Protein AF-A0A7I8J137-F1 (afdb_monomer_lite)

pLDDT: mean 73.1, std 21.3, range [25.02, 97.25]

Secondary structure (DSSP, 8-state):
-HHHHHTT-GGGPPPPHHHHHHHHHHHTT--HHHHHHHHHHHHTTS-EEEEETTEEEEPPPPHHHHHT--HHHHHHTT-TTHHHHHHHHHTTSPPP-S-STTS--SS-TTS-HHHHHHHHTTSTT--HHHHHHHHHHHSS-TT-----TT--TTHHHHHH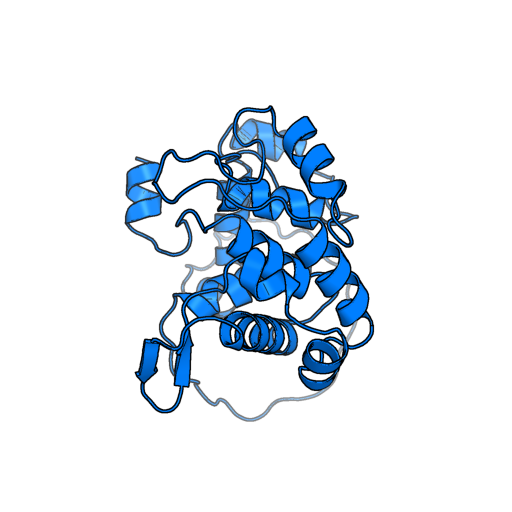HHGGGHHHHHHHHHHHHSHHHHTTSPPPPTT-----PPP-----------------TTHHHHHHHHHHTT--

Sequence (232 aa):
MWRSFASADARFAELDPVECLFQFLCSSNNNIARIERMVAAVSAFGEHLGTVEGVDFHHFPSIDRLAEVSEEQLRKAGFGYRSVIFCLSFSRCPASEARGRRGVAPFPARLGAHAVTEALCTLPGVGPKVAACVALFSLDQHHAIPVDTHVWQGLGAFVDRFGRYAGWAQTALFVGELPPQKALLPPPPANLKKATKPRKEKLREDGGRNLRPLREAGESFWADLAAHFCLL

InterPro domains:
  IPR003265 HhH-GPD domain [SM00478] (26-178)
  IPR003265 HhH-GPD domain [cd00056] (19-155)
  IPR011257 DNA glycosylase [SSF48150] (16-159)
  IPR052054 Oxidative DNA damage repair enzyme [PTHR10242] (11-153)

Organism: Spirodela intermedia (NCBI:txid51605)

Radius of gyration: 19.06 Å; chains: 1; bounding box: 48×46×43 Å

Foldseek 3Di:
DVVVVLVVDLLNAQDQLVLLLQLLLLQAQDALVSSLLLSLLQQVLAAWDDADPNDTGGDRHFLVSQLPDALVSSVVSVCPPCSVLSNQQSVPQDGFDDDDPPGCRSFHLVDQLVVQQVRQVVRRSRDSLSSLSSNCRHSLQQLRARDPDPPPPCNVVLCVVQPSNSNVVNLVVLVCPPVVNVVVDDDDPPPPDDDDDDDDDDDDDDDDDDDDDDDDCNSSVSSVSSNVSNCD

Structure (mmCIF, N/CA/C/O backbone):
data_AF-A0A7I8J137-F1
#
_entry.id   AF-A0A7I8J137-F1
#
loop_
_atom_site.group_PDB
_atom_site.id
_atom_site.type_symbol
_atom_site.label_atom_id
_atom_site.label_alt_id
_atom_site.label_comp_id
_atom_site.label_asym_id
_atom_site.label_entity_id
_atom_site.label_seq_id
_atom_site.pdbx_PDB_ins_code
_atom_site.Cartn_x
_atom_site.Cartn_y
_atom_site.Cartn_z
_atom_site.occupancy
_atom_site.B_iso_or_equiv
_atom_site.auth_seq_id
_atom_site.auth_comp_id
_atom_site.auth_asym_id
_atom_site.auth_atom_id
_atom_site.pdbx_PDB_model_num
ATOM 1 N N . MET A 1 1 ? -5.258 -10.653 -23.492 1.00 37.31 1 MET A N 1
ATOM 2 C CA . MET A 1 1 ? -4.156 -11.417 -22.865 1.00 37.31 1 MET A CA 1
ATOM 3 C C . MET A 1 1 ? -3.804 -10.847 -21.497 1.00 37.31 1 MET A C 1
ATOM 5 O O . MET A 1 1 ? -4.469 -11.275 -20.575 1.00 37.31 1 MET A O 1
ATOM 9 N N . TRP A 1 2 ? -2.904 -9.860 -21.325 1.00 42.34 2 TRP A N 1
ATOM 10 C CA . TRP A 1 2 ? -2.517 -9.405 -19.967 1.00 42.34 2 TRP A CA 1
ATOM 11 C C . TRP A 1 2 ? -3.695 -8.946 -19.090 1.00 42.34 2 TRP A C 1
ATOM 13 O O . TRP A 1 2 ? -3.871 -9.478 -18.007 1.00 42.34 2 TRP A O 1
ATOM 23 N N . ARG A 1 3 ? -4.585 -8.073 -19.589 1.00 39.38 3 ARG A N 1
ATOM 24 C CA . ARG A 1 3 ? -5.812 -7.685 -18.853 1.00 39.38 3 ARG A CA 1
ATOM 25 C C . ARG A 1 3 ? -6.715 -8.870 -18.487 1.00 39.38 3 ARG A C 1
ATOM 27 O O . ARG A 1 3 ? -7.344 -8.846 -17.446 1.00 39.38 3 ARG A O 1
ATOM 34 N N . SER A 1 4 ? -6.753 -9.897 -19.337 1.00 38.19 4 SER A N 1
ATOM 35 C CA . SER A 1 4 ? -7.517 -11.134 -19.116 1.00 38.19 4 SER A CA 1
ATOM 36 C C . SER A 1 4 ? -6.870 -12.029 -18.050 1.00 38.19 4 SER A C 1
ATOM 38 O O . SER A 1 4 ? -7.571 -12.741 -17.347 1.00 38.19 4 SER A O 1
ATOM 40 N N . PHE A 1 5 ? -5.538 -11.992 -17.949 1.00 44.12 5 PHE A N 1
ATOM 41 C CA . PHE A 1 5 ? -4.751 -12.680 -16.927 1.00 44.12 5 PHE A CA 1
ATOM 42 C C . PHE A 1 5 ? -4.891 -11.967 -15.575 1.00 44.12 5 PHE A C 1
ATOM 44 O O . PHE A 1 5 ? -5.247 -12.601 -14.591 1.00 44.12 5 PHE A O 1
ATOM 51 N N . ALA A 1 6 ? -4.752 -10.638 -15.561 1.00 47.22 6 ALA A N 1
ATOM 52 C CA . ALA A 1 6 ? -4.979 -9.798 -14.387 1.00 47.22 6 ALA A CA 1
ATOM 53 C C . ALA A 1 6 ? -6.414 -9.899 -13.836 1.00 47.22 6 ALA A C 1
ATOM 55 O O . ALA A 1 6 ? -6.613 -9.948 -12.630 1.00 47.22 6 ALA A O 1
ATOM 56 N N . SER A 1 7 ? -7.426 -10.015 -14.705 1.00 46.53 7 SER A N 1
ATOM 57 C CA . SER A 1 7 ? -8.810 -10.262 -14.274 1.00 46.53 7 SER A CA 1
ATOM 58 C C . SER A 1 7 ? -9.095 -11.703 -13.833 1.00 46.53 7 SER A C 1
ATOM 60 O O . SER A 1 7 ? -10.148 -11.950 -13.257 1.00 46.53 7 SER A O 1
ATOM 62 N N . ALA A 1 8 ? -8.221 -12.660 -14.161 1.00 44.50 8 ALA A N 1
ATOM 63 C CA . ALA A 1 8 ? -8.376 -14.072 -13.800 1.00 44.50 8 ALA A CA 1
ATOM 64 C C . ALA A 1 8 ? -7.616 -14.448 -12.517 1.00 44.50 8 ALA A C 1
ATOM 66 O O . ALA A 1 8 ? -7.794 -15.550 -12.002 1.00 44.50 8 ALA A O 1
ATOM 67 N N . ASP A 1 9 ? -6.770 -13.551 -12.011 1.00 56.38 9 ASP A N 1
ATOM 68 C CA . ASP A 1 9 ? -5.909 -13.787 -10.862 1.00 56.38 9 ASP A CA 1
ATOM 69 C C . ASP A 1 9 ? -5.860 -12.526 -9.993 1.00 56.38 9 ASP A C 1
ATOM 71 O O . ASP A 1 9 ? -5.213 -11.537 -10.342 1.00 56.38 9 ASP A O 1
ATOM 75 N N . ALA A 1 10 ? -6.544 -12.570 -8.845 1.00 55.81 10 ALA A N 1
ATOM 76 C CA . ALA A 1 10 ? -6.679 -11.442 -7.919 1.00 55.81 10 ALA A CA 1
ATOM 77 C C . ALA A 1 10 ? -5.330 -10.861 -7.450 1.00 55.81 10 ALA A C 1
ATOM 79 O O . ALA A 1 10 ? -5.276 -9.706 -7.039 1.00 55.81 10 ALA A O 1
ATOM 80 N N . ARG A 1 11 ? -4.235 -11.624 -7.586 1.00 58.22 11 ARG A N 1
ATOM 81 C CA . ARG A 1 11 ? -2.852 -11.200 -7.306 1.00 58.22 11 ARG A CA 1
ATOM 82 C C . ARG A 1 11 ? -2.315 -10.114 -8.244 1.00 58.22 11 ARG A C 1
ATOM 84 O O . ARG A 1 11 ? -1.246 -9.560 -8.002 1.00 58.22 11 ARG A O 1
ATOM 91 N N . PHE A 1 12 ? -3.023 -9.862 -9.340 1.00 62.75 12 PHE A N 1
ATOM 92 C CA . PHE A 1 12 ? -2.673 -8.902 -10.384 1.00 62.75 12 PHE A CA 1
ATOM 93 C C . PHE A 1 12 ? -3.792 -7.869 -10.605 1.00 62.75 12 PHE A C 1
ATOM 95 O O . PHE A 1 12 ? -3.791 -7.172 -11.619 1.00 62.75 12 PHE A O 1
ATOM 102 N N . ALA A 1 13 ? -4.752 -7.778 -9.678 1.00 63.12 13 ALA A N 1
ATOM 103 C CA . ALA A 1 13 ? -5.775 -6.741 -9.696 1.00 63.12 13 ALA A CA 1
ATOM 104 C C . ALA A 1 13 ? -5.155 -5.346 -9.496 1.00 63.12 13 ALA A C 1
ATOM 106 O O . ALA A 1 13 ? -4.193 -5.180 -8.748 1.00 63.12 13 ALA A O 1
ATOM 107 N N . GLU A 1 14 ? -5.726 -4.343 -10.163 1.00 69.12 14 GLU A N 1
ATOM 108 C CA . GLU A 1 14 ? -5.416 -2.933 -9.918 1.00 69.12 14 GLU A CA 1
ATOM 109 C C . GLU A 1 14 ? -6.063 -2.518 -8.584 1.00 69.12 14 GLU A C 1
ATOM 111 O O . GLU A 1 14 ? -7.287 -2.581 -8.439 1.00 69.12 14 GLU A O 1
ATOM 116 N N . LEU A 1 15 ? -5.238 -2.135 -7.607 1.00 77.00 15 LEU A N 1
ATOM 117 C CA . LEU A 1 15 ? -5.679 -1.632 -6.305 1.00 77.00 15 LEU A CA 1
ATOM 118 C C . LEU A 1 15 ? -6.165 -0.183 -6.417 1.00 77.00 15 LEU A C 1
ATOM 120 O O . LEU A 1 15 ? -5.706 0.573 -7.277 1.00 77.00 15 LEU A O 1
ATOM 124 N N . ASP A 1 16 ? -7.036 0.238 -5.496 1.00 83.81 16 ASP A N 1
ATOM 125 C CA . ASP A 1 16 ? -7.298 1.665 -5.317 1.00 83.81 16 ASP A CA 1
ATOM 126 C C . ASP A 1 16 ? -5.989 2.389 -4.916 1.00 83.81 16 ASP A C 1
ATOM 128 O O . ASP A 1 16 ? -5.258 1.886 -4.055 1.00 83.81 16 ASP A O 1
ATOM 132 N N . PRO A 1 17 ? -5.647 3.551 -5.507 1.00 85.69 17 PRO A N 1
ATOM 133 C CA . PRO A 1 17 ? -4.366 4.200 -5.236 1.00 85.69 17 PRO A C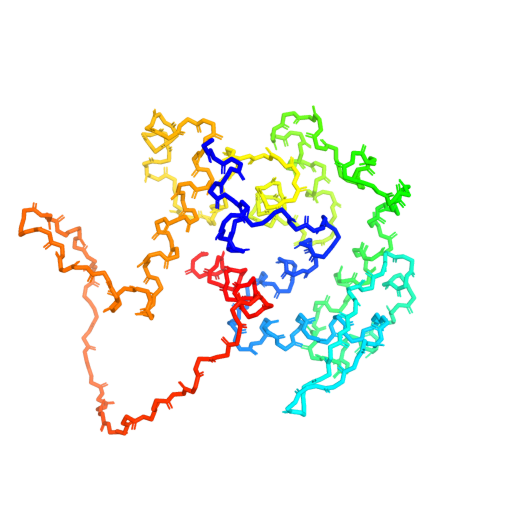A 1
ATOM 134 C C . PRO A 1 17 ? -4.161 4.664 -3.791 1.00 85.69 17 PRO A C 1
ATOM 136 O O . PRO A 1 17 ? -3.017 4.725 -3.337 1.00 85.69 17 PRO A O 1
ATOM 139 N N . VAL A 1 18 ? -5.234 4.991 -3.065 1.00 87.81 18 VAL A N 1
ATOM 140 C CA . VAL A 1 18 ? -5.179 5.399 -1.654 1.00 87.81 18 VAL A CA 1
ATOM 141 C C . VAL A 1 18 ? -4.914 4.182 -0.776 1.00 87.81 18 VAL A C 1
ATOM 143 O O . VAL A 1 18 ? -3.978 4.195 0.026 1.00 87.81 18 VAL A O 1
ATOM 146 N N . GLU A 1 19 ? -5.681 3.110 -0.977 1.00 88.31 19 GLU A N 1
ATOM 147 C CA . GLU A 1 19 ? -5.469 1.831 -0.294 1.00 88.31 19 GLU A CA 1
ATOM 148 C C . GLU A 1 19 ? -4.045 1.309 -0.533 1.00 88.31 19 GLU A C 1
ATOM 150 O O . GLU A 1 19 ? -3.297 1.049 0.415 1.00 88.31 19 GLU A O 1
ATOM 155 N N . CYS A 1 20 ? -3.632 1.260 -1.802 1.00 88.44 20 CYS A N 1
ATOM 156 C CA . CYS A 1 20 ? -2.303 0.840 -2.221 1.00 88.44 20 CYS A CA 1
ATOM 157 C C . CYS A 1 20 ? -1.208 1.666 -1.525 1.00 88.44 20 CYS A C 1
ATOM 159 O O . CYS A 1 20 ? -0.278 1.103 -0.942 1.00 88.44 20 CYS A O 1
ATOM 161 N N . LEU A 1 21 ? -1.312 3.000 -1.535 1.00 90.94 21 LEU A N 1
ATOM 162 C CA . LEU A 1 21 ? -0.343 3.881 -0.880 1.00 90.94 21 LEU A CA 1
ATOM 163 C C . LEU A 1 21 ? -0.169 3.544 0.605 1.00 90.94 21 LEU A C 1
ATOM 165 O O . LEU A 1 21 ? 0.963 3.369 1.066 1.00 90.94 21 LEU A O 1
ATOM 169 N N . PHE A 1 22 ? -1.261 3.440 1.361 1.00 91.44 22 PHE A N 1
ATOM 170 C CA . PHE A 1 22 ? -1.171 3.247 2.807 1.00 91.44 22 PHE A CA 1
ATOM 171 C C . PHE A 1 22 ? -0.793 1.817 3.205 1.00 91.44 22 PHE A C 1
ATOM 173 O O . PHE A 1 22 ? -0.065 1.642 4.187 1.00 91.44 22 PHE A O 1
ATOM 180 N N . GLN A 1 23 ? -1.152 0.808 2.404 1.00 90.00 23 GLN A N 1
ATOM 181 C CA . GLN A 1 23 ? -0.624 -0.552 2.547 1.00 90.00 23 GLN A CA 1
ATOM 182 C C . GLN A 1 23 ? 0.902 -0.587 2.346 1.00 90.00 23 GLN A C 1
ATOM 184 O O . GLN A 1 23 ? 1.633 -1.102 3.200 1.00 90.00 23 GLN A O 1
ATOM 189 N N . PHE A 1 24 ? 1.426 0.040 1.287 1.00 90.56 24 PHE A N 1
ATOM 190 C CA . PHE A 1 24 ? 2.875 0.099 1.071 1.00 90.56 24 PHE A CA 1
ATOM 191 C C . PHE A 1 24 ? 3.602 1.033 2.061 1.00 90.56 24 PHE A C 1
ATOM 193 O O . PHE A 1 24 ? 4.740 0.736 2.426 1.00 90.56 24 PHE A O 1
ATOM 200 N N . LEU A 1 25 ? 2.972 2.076 2.613 1.00 91.69 25 LEU A N 1
ATOM 201 C CA . LEU A 1 25 ? 3.541 2.843 3.736 1.00 91.69 25 LEU A CA 1
ATOM 202 C C . LEU A 1 25 ? 3.612 2.028 5.040 1.00 91.69 25 LEU A C 1
ATOM 204 O O . LEU A 1 25 ? 4.558 2.196 5.815 1.00 91.69 25 LEU A O 1
ATOM 208 N N . CYS A 1 26 ? 2.669 1.106 5.281 1.00 91.25 26 CYS A N 1
ATOM 209 C CA . CYS A 1 26 ? 2.760 0.173 6.411 1.00 91.25 26 CYS A CA 1
ATOM 210 C C . CYS A 1 26 ? 3.968 -0.758 6.256 1.00 91.25 26 CYS A C 1
ATOM 212 O O . CYS A 1 26 ? 4.558 -1.187 7.254 1.00 91.25 26 CYS A O 1
ATOM 214 N N . SER A 1 27 ? 4.345 -1.043 5.005 1.00 87.00 27 SER A N 1
ATOM 215 C CA . SER A 1 27 ? 5.395 -1.993 4.666 1.00 87.00 27 SER A CA 1
ATOM 216 C C . SER A 1 27 ? 6.814 -1.515 5.006 1.00 87.00 27 SER A C 1
ATOM 218 O O . SER A 1 27 ? 7.611 -2.315 5.493 1.00 87.00 27 SER A O 1
ATOM 220 N N . SER A 1 28 ? 7.148 -0.238 4.793 1.00 83.81 28 SER A N 1
ATOM 221 C CA . SER A 1 28 ? 8.532 0.273 4.823 1.00 83.81 28 SER A CA 1
ATOM 222 C C . SER A 1 28 ? 9.316 -0.089 6.096 1.00 83.81 28 SER A C 1
ATOM 224 O O . SER A 1 28 ? 8.944 0.341 7.193 1.00 83.81 28 SER A O 1
ATOM 226 N N . ASN A 1 29 ? 10.438 -0.814 5.948 1.00 81.88 29 ASN A N 1
ATOM 227 C CA . ASN A 1 29 ? 11.327 -1.290 7.027 1.00 81.88 29 ASN A CA 1
ATOM 228 C C . ASN A 1 29 ? 10.570 -2.002 8.173 1.00 81.88 29 ASN A C 1
ATOM 230 O O . ASN A 1 29 ? 10.569 -1.562 9.329 1.00 81.88 29 ASN A O 1
ATOM 234 N N . ASN A 1 30 ? 9.822 -3.048 7.831 1.00 84.31 30 ASN A N 1
ATOM 235 C CA . ASN A 1 30 ? 8.888 -3.725 8.727 1.00 84.31 30 ASN A CA 1
ATOM 236 C C . ASN A 1 30 ? 8.802 -5.226 8.366 1.00 84.31 30 ASN A C 1
ATOM 238 O O . ASN A 1 30 ? 9.383 -5.657 7.376 1.00 84.31 30 ASN A O 1
ATOM 242 N N . ASN A 1 31 ? 8.110 -6.043 9.168 1.00 82.12 31 ASN A N 1
ATOM 243 C CA . ASN A 1 31 ? 7.947 -7.485 8.907 1.00 82.12 31 ASN A CA 1
ATOM 244 C C . ASN A 1 31 ? 6.478 -7.863 8.676 1.00 82.12 31 ASN A C 1
ATOM 246 O O . ASN A 1 31 ? 5.599 -7.201 9.224 1.00 82.12 31 ASN A O 1
ATOM 250 N N . ILE A 1 32 ? 6.237 -8.949 7.926 1.00 77.88 32 ILE A N 1
ATOM 251 C CA . ILE A 1 32 ? 4.904 -9.427 7.499 1.00 77.88 32 ILE A CA 1
ATOM 252 C C . ILE A 1 32 ? 3.879 -9.362 8.638 1.00 77.88 32 ILE A C 1
ATOM 254 O O . ILE A 1 32 ? 2.937 -8.579 8.565 1.00 77.88 32 ILE A O 1
ATOM 258 N N . ALA A 1 33 ? 4.145 -10.048 9.753 1.00 82.75 33 ALA A N 1
ATOM 259 C CA . ALA A 1 33 ? 3.226 -10.115 10.889 1.00 82.75 33 ALA A CA 1
ATOM 260 C C . ALA A 1 33 ? 2.872 -8.746 11.502 1.00 82.75 33 ALA A C 1
ATOM 262 O O . ALA A 1 33 ? 1.809 -8.590 12.102 1.00 82.75 33 ALA A O 1
ATOM 263 N N . ARG A 1 34 ? 3.757 -7.743 11.414 1.00 87.62 34 ARG A N 1
ATOM 264 C CA . ARG A 1 34 ? 3.460 -6.370 11.854 1.00 87.62 34 ARG A CA 1
ATOM 265 C C . ARG A 1 34 ? 2.767 -5.545 10.767 1.00 87.62 34 ARG A C 1
ATOM 267 O O . ARG A 1 34 ? 1.976 -4.675 11.114 1.00 87.62 34 ARG A O 1
ATOM 274 N N . ILE A 1 35 ? 3.044 -5.814 9.497 1.00 85.94 35 ILE A N 1
ATOM 275 C CA . ILE A 1 35 ? 2.429 -5.134 8.353 1.00 85.94 35 ILE A CA 1
ATOM 276 C C . ILE A 1 35 ? 0.958 -5.526 8.242 1.00 85.94 35 ILE A C 1
ATOM 278 O O . ILE A 1 35 ? 0.127 -4.628 8.214 1.00 85.94 35 ILE A O 1
ATOM 282 N N . GLU A 1 36 ? 0.629 -6.820 8.318 1.00 84.06 36 GLU A N 1
ATOM 283 C CA . GLU A 1 36 ? -0.757 -7.318 8.378 1.00 84.06 36 GLU A CA 1
ATOM 284 C C . GLU A 1 36 ? -1.570 -6.586 9.460 1.00 84.06 36 GLU A C 1
ATOM 286 O O . GLU A 1 36 ? -2.642 -6.052 9.189 1.00 84.06 36 GLU A O 1
ATOM 291 N N . ARG A 1 37 ? -1.022 -6.47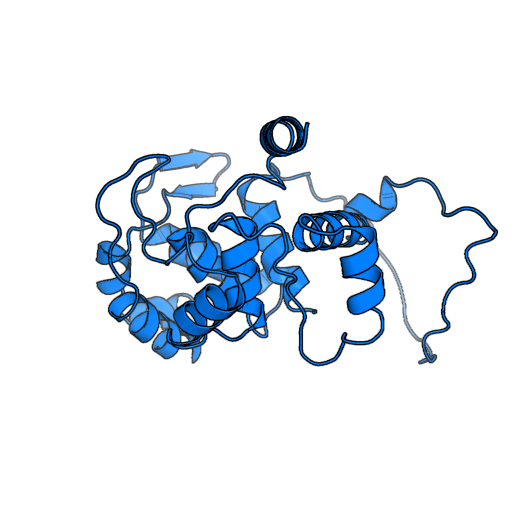8 10.682 1.00 89.88 37 ARG A N 1
ATOM 292 C CA . ARG A 1 37 ? -1.676 -5.763 11.793 1.00 89.88 37 ARG A CA 1
ATOM 293 C C . ARG A 1 37 ? -1.842 -4.267 11.537 1.00 89.88 37 ARG A C 1
ATOM 295 O O . ARG A 1 37 ? -2.847 -3.701 11.947 1.00 89.88 37 ARG A O 1
ATOM 302 N N . MET A 1 38 ? -0.866 -3.620 10.900 1.00 92.12 38 MET A N 1
ATOM 303 C CA . MET A 1 38 ? -0.947 -2.193 10.575 1.00 92.12 38 MET A CA 1
ATOM 304 C C . MET A 1 38 ? -1.963 -1.923 9.458 1.00 92.12 38 MET A C 1
ATOM 306 O O . MET A 1 38 ? -2.728 -0.971 9.574 1.00 92.12 38 MET A O 1
ATOM 310 N N . VAL A 1 39 ? -2.024 -2.777 8.432 1.00 90.62 39 VAL A N 1
ATOM 311 C CA . VAL A 1 39 ? -3.034 -2.700 7.366 1.00 90.62 39 VAL A CA 1
ATOM 312 C C . VAL A 1 39 ? -4.431 -2.906 7.947 1.00 90.62 39 VAL A C 1
ATOM 314 O O . VAL A 1 39 ? -5.277 -2.037 7.771 1.00 90.62 39 VAL A O 1
ATOM 317 N N . ALA A 1 40 ? -4.647 -3.969 8.730 1.00 89.50 40 ALA A N 1
ATOM 318 C CA . ALA A 1 40 ? -5.928 -4.219 9.393 1.00 89.50 40 ALA A CA 1
ATOM 319 C C . ALA A 1 40 ? -6.363 -3.046 10.293 1.00 89.50 40 ALA A C 1
ATOM 321 O O . ALA A 1 40 ? -7.518 -2.630 10.256 1.00 89.50 40 ALA A O 1
ATOM 322 N N . ALA A 1 41 ? -5.433 -2.464 11.059 1.00 93.81 41 ALA A N 1
ATOM 323 C CA . ALA A 1 41 ? -5.726 -1.315 11.911 1.00 93.81 41 ALA A CA 1
ATOM 324 C C . ALA A 1 41 ? -6.067 -0.033 11.130 1.00 93.81 41 ALA A C 1
ATOM 326 O O . ALA A 1 41 ? -6.847 0.772 11.627 1.00 93.81 41 ALA A O 1
ATOM 327 N N . VAL A 1 42 ? -5.507 0.168 9.930 1.00 93.25 42 VAL A N 1
ATOM 328 C CA . VAL A 1 42 ? -5.883 1.296 9.059 1.00 93.25 42 VAL A CA 1
ATOM 329 C C . VAL A 1 42 ? -7.245 1.048 8.420 1.00 93.25 42 VAL A C 1
ATOM 331 O O . VAL A 1 42 ? -8.089 1.940 8.457 1.00 93.25 42 VAL A O 1
ATOM 334 N N . SER A 1 43 ? -7.497 -0.160 7.908 1.00 91.31 43 SER A N 1
ATOM 335 C CA . SER A 1 43 ? -8.799 -0.540 7.345 1.00 91.31 43 SER A CA 1
ATOM 336 C C . SER A 1 43 ? -9.935 -0.383 8.364 1.00 91.31 43 SER A C 1
ATOM 338 O O . SER A 1 43 ? -11.007 0.099 8.013 1.00 91.31 43 SER A O 1
ATOM 340 N N . ALA A 1 44 ? -9.681 -0.674 9.645 1.00 93.75 44 ALA A N 1
ATOM 341 C CA . ALA A 1 44 ? -10.640 -0.504 10.741 1.00 93.75 44 ALA A CA 1
ATOM 342 C C . ALA A 1 44 ? -11.045 0.959 11.049 1.00 93.75 44 ALA A C 1
ATOM 344 O O . ALA A 1 44 ? -11.935 1.182 11.869 1.00 93.75 44 ALA A O 1
ATOM 345 N N . PHE A 1 45 ? -10.434 1.975 10.418 1.00 94.69 45 PHE A N 1
ATOM 346 C CA . PHE A 1 45 ? -10.948 3.356 10.469 1.00 94.69 45 PHE A CA 1
ATOM 347 C C . PHE A 1 45 ? -12.043 3.644 9.423 1.00 94.69 45 PHE A C 1
ATOM 349 O O . PHE A 1 45 ? -12.643 4.726 9.466 1.00 94.69 45 PHE A O 1
ATOM 356 N N . GLY A 1 46 ? -12.278 2.712 8.491 1.00 92.62 46 GLY A N 1
ATOM 357 C CA . GLY A 1 46 ? -13.305 2.781 7.453 1.00 92.62 46 GLY A CA 1
ATOM 358 C C . GLY A 1 46 ? -14.657 2.194 7.864 1.00 92.62 46 GLY A C 1
ATOM 359 O O . GLY A 1 46 ? -14.922 1.930 9.036 1.00 92.62 46 GLY A O 1
ATOM 360 N N . GLU A 1 47 ? -15.544 2.026 6.885 1.00 93.12 47 GLU A N 1
ATOM 361 C CA . GLU A 1 47 ? -16.900 1.507 7.098 1.00 93.12 47 GLU A CA 1
ATOM 362 C C . GLU A 1 47 ? -16.870 -0.010 7.329 1.00 93.12 47 GLU A C 1
ATOM 364 O O . GLU A 1 47 ? -16.364 -0.756 6.493 1.00 93.12 47 GLU A O 1
ATOM 369 N N . HIS A 1 48 ? -17.426 -0.473 8.450 1.00 95.38 48 HIS A N 1
ATOM 370 C CA . HIS A 1 48 ? -17.544 -1.899 8.756 1.00 95.38 48 HIS A CA 1
ATOM 371 C C . HIS A 1 48 ? -18.595 -2.580 7.865 1.00 95.38 48 HIS A C 1
ATOM 373 O O . HIS A 1 48 ? -19.753 -2.166 7.826 1.00 95.38 48 HIS A O 1
ATOM 379 N N . LEU A 1 49 ? -18.190 -3.659 7.194 1.00 92.62 49 LEU A N 1
ATOM 380 C CA . LEU A 1 49 ? -19.001 -4.421 6.241 1.00 92.62 49 LEU A CA 1
ATOM 381 C C . LEU A 1 49 ? -19.690 -5.635 6.870 1.00 92.62 49 LEU A C 1
ATOM 383 O O . LEU A 1 49 ? -20.771 -6.024 6.428 1.00 92.62 49 LEU A O 1
ATOM 387 N N . GLY A 1 50 ? -19.066 -6.251 7.874 1.00 92.69 50 GLY A N 1
ATOM 388 C CA . GLY A 1 50 ? -19.558 -7.472 8.504 1.00 92.69 50 GLY A CA 1
ATOM 389 C C . GLY A 1 50 ? -18.441 -8.365 9.035 1.00 92.69 50 GLY A C 1
ATOM 390 O O . GLY A 1 50 ? -17.279 -8.237 8.655 1.00 92.69 50 GLY A O 1
ATOM 391 N N . THR A 1 51 ? -18.825 -9.316 9.883 1.00 94.69 51 THR A N 1
ATOM 392 C CA . THR A 1 51 ? -17.917 -10.282 10.512 1.00 94.69 51 THR A CA 1
ATOM 393 C C . THR A 1 51 ? -18.087 -11.665 9.876 1.00 94.69 51 THR A C 1
ATOM 395 O O . THR A 1 51 ? -19.207 -12.171 9.801 1.00 94.69 51 THR A O 1
ATOM 398 N N . VAL A 1 52 ? -16.992 -12.317 9.473 1.00 91.00 52 VAL A N 1
ATOM 399 C CA . VAL A 1 52 ? -16.984 -13.710 8.973 1.00 91.00 52 VAL A CA 1
ATOM 400 C C . VAL A 1 52 ? -15.943 -14.510 9.753 1.00 91.00 52 VAL A C 1
ATOM 402 O O . VAL A 1 52 ? -14.805 -14.069 9.880 1.00 91.00 52 VAL A O 1
ATOM 405 N N . GLU A 1 53 ? -16.322 -15.662 10.321 1.00 92.88 53 GLU A N 1
ATOM 406 C CA . GLU A 1 53 ? -15.439 -16.513 11.151 1.00 92.88 53 GLU A CA 1
ATOM 407 C C . GLU A 1 53 ? -14.689 -15.747 12.273 1.00 92.88 53 GLU A C 1
ATOM 409 O O . GLU A 1 53 ? -13.550 -16.059 12.624 1.00 92.88 53 GLU A O 1
ATOM 414 N N . GLY A 1 54 ? -15.324 -14.712 12.838 1.00 87.81 54 GLY A N 1
ATOM 415 C CA . GLY A 1 54 ? -14.732 -13.852 13.872 1.00 87.81 54 GLY A CA 1
ATOM 416 C C . GLY A 1 54 ? -13.692 -12.841 13.365 1.00 87.81 54 GLY A C 1
ATOM 417 O O . GLY A 1 54 ? -12.914 -12.327 14.166 1.00 87.81 54 GLY A O 1
ATOM 418 N N . VAL A 1 55 ? -13.653 -12.569 12.057 1.00 83.19 55 VAL A N 1
ATOM 419 C CA . VAL A 1 55 ? -12.837 -11.520 11.426 1.00 83.19 55 VAL A CA 1
ATOM 420 C C . VAL A 1 55 ? -13.755 -10.414 10.907 1.00 83.19 55 VAL A C 1
ATOM 422 O O . VAL A 1 55 ? -14.669 -10.696 10.135 1.00 83.19 55 VAL A O 1
ATOM 425 N N . ASP A 1 56 ? -13.507 -9.170 11.322 1.00 87.38 56 ASP A N 1
ATOM 426 C CA . ASP A 1 56 ? -14.286 -7.994 10.917 1.00 87.38 56 ASP A CA 1
ATOM 427 C C . ASP A 1 56 ? -13.735 -7.368 9.628 1.00 87.38 56 ASP A C 1
ATOM 429 O O . ASP A 1 56 ? -12.595 -6.894 9.580 1.00 87.38 56 ASP A O 1
ATOM 433 N N . PHE A 1 57 ? -14.565 -7.318 8.590 1.00 86.19 57 PHE A N 1
ATOM 434 C CA . PHE A 1 57 ? -14.233 -6.747 7.286 1.00 86.19 57 PHE A CA 1
ATOM 435 C C . PHE A 1 57 ? -14.678 -5.290 7.203 1.00 86.19 57 PHE A C 1
ATOM 437 O O . PHE A 1 57 ? -15.732 -4.913 7.717 1.00 86.19 57 PHE A O 1
ATOM 444 N N . HIS A 1 58 ? -13.877 -4.465 6.535 1.00 89.12 58 HIS A N 1
ATOM 445 C CA . HIS A 1 58 ? -14.100 -3.027 6.421 1.00 89.12 58 HIS A CA 1
ATOM 446 C C . HIS A 1 58 ? -13.811 -2.559 4.992 1.00 89.12 58 HIS A C 1
ATOM 448 O O . HIS A 1 58 ? -12.864 -3.031 4.363 1.00 89.12 58 HIS A O 1
ATOM 454 N N . HIS A 1 59 ? -14.575 -1.592 4.485 1.00 89.12 59 HIS A N 1
ATOM 455 C CA . HIS A 1 59 ? -14.126 -0.797 3.346 1.00 89.12 59 HIS A CA 1
ATOM 456 C C . HIS A 1 59 ? -12.891 0.007 3.750 1.00 89.12 59 HIS A C 1
ATOM 458 O O . HIS A 1 59 ? -12.858 0.588 4.836 1.00 89.12 59 HIS A O 1
ATOM 464 N N . PHE A 1 60 ? -11.897 0.092 2.863 1.00 88.50 60 PHE A N 1
ATOM 465 C CA . PHE A 1 60 ? -10.744 0.944 3.116 1.00 88.50 60 PHE A CA 1
ATOM 466 C C . PHE A 1 60 ? -11.197 2.414 3.261 1.00 88.50 60 PHE A C 1
ATOM 468 O O . PHE A 1 60 ? -11.958 2.898 2.416 1.00 88.50 60 PHE A O 1
ATOM 475 N N . PRO A 1 61 ? -10.796 3.129 4.328 1.00 91.38 61 PRO A N 1
ATOM 476 C CA . PRO A 1 61 ? -11.256 4.494 4.579 1.00 91.38 61 PRO A CA 1
ATOM 477 C C . PRO A 1 61 ? -10.829 5.482 3.484 1.00 91.38 61 PRO A C 1
ATOM 479 O O . PRO A 1 61 ? -9.731 5.400 2.933 1.00 91.38 61 PRO A O 1
ATOM 482 N N . SER A 1 62 ? -11.692 6.466 3.214 1.00 88.81 62 SER A N 1
ATOM 483 C CA . SER A 1 62 ? -11.380 7.583 2.315 1.00 88.81 62 SER A CA 1
ATOM 484 C C . SER A 1 62 ? -10.265 8.474 2.876 1.00 88.81 62 SER A C 1
ATOM 486 O O . SER A 1 62 ? -10.004 8.479 4.080 1.00 88.81 62 SER A O 1
ATOM 488 N N . ILE A 1 63 ? -9.646 9.289 2.014 1.00 89.06 63 ILE A N 1
ATOM 489 C CA . ILE A 1 63 ? -8.662 10.302 2.438 1.00 89.06 63 ILE A CA 1
ATOM 490 C C . ILE A 1 63 ? -9.234 11.245 3.492 1.00 89.06 63 ILE A C 1
ATOM 492 O O . ILE A 1 63 ? -8.568 11.486 4.494 1.00 89.06 63 ILE A O 1
ATOM 496 N N . ASP A 1 64 ? -10.470 11.711 3.316 1.00 89.12 64 ASP A N 1
ATOM 497 C CA . ASP A 1 64 ? -11.115 12.608 4.280 1.00 89.12 64 ASP A CA 1
ATOM 498 C C . ASP A 1 64 ? -11.239 11.932 5.651 1.00 89.12 64 ASP A C 1
ATOM 500 O O . ASP A 1 64 ? -10.885 12.517 6.672 1.00 89.12 64 ASP A O 1
ATOM 504 N N . ARG A 1 65 ? -11.636 10.650 5.674 1.00 92.12 65 ARG A N 1
ATOM 505 C CA . ARG A 1 65 ? -11.743 9.883 6.916 1.00 92.12 65 ARG A CA 1
ATOM 506 C C . ARG A 1 65 ? -10.380 9.609 7.554 1.00 92.12 65 ARG A C 1
ATOM 508 O O . ARG A 1 65 ? -10.258 9.643 8.775 1.00 92.12 65 ARG A O 1
ATOM 515 N N . LEU A 1 66 ? -9.353 9.350 6.746 1.00 92.56 66 LEU A N 1
ATOM 516 C CA . LEU A 1 66 ? -7.980 9.175 7.217 1.00 92.56 66 LEU A CA 1
ATOM 517 C C . LEU A 1 66 ? -7.395 10.476 7.785 1.00 92.56 66 LEU A C 1
ATOM 519 O O . LEU A 1 66 ? -6.691 10.432 8.791 1.00 92.56 66 LEU A O 1
ATOM 523 N N . ALA A 1 67 ? -7.718 11.634 7.204 1.00 90.06 67 ALA A N 1
ATOM 524 C CA . ALA A 1 67 ? -7.268 12.940 7.686 1.00 90.06 67 ALA A CA 1
ATOM 525 C C . ALA A 1 67 ? -7.815 13.296 9.086 1.00 90.06 67 ALA A C 1
ATOM 527 O O . ALA A 1 67 ? -7.192 14.083 9.798 1.00 90.06 67 ALA A O 1
ATOM 528 N N . GLU A 1 68 ? -8.925 12.682 9.508 1.00 92.94 68 GLU A N 1
ATOM 529 C CA . GLU A 1 68 ? -9.483 12.792 10.864 1.00 92.94 68 GLU A CA 1
ATOM 530 C C . GLU A 1 68 ? -8.796 11.873 11.897 1.00 92.94 68 GLU A C 1
ATOM 532 O O . GLU A 1 68 ? -9.018 12.025 13.101 1.00 92.94 68 GLU A O 1
ATOM 537 N N . VAL A 1 69 ? -7.974 10.903 11.470 1.00 95.12 69 VAL A N 1
ATOM 538 C CA . VAL A 1 69 ? -7.325 9.948 12.382 1.00 95.12 69 VAL A CA 1
ATOM 539 C C . VAL A 1 69 ? -6.165 10.616 13.120 1.00 95.12 69 VAL A C 1
ATOM 541 O O . VAL A 1 69 ? -5.136 10.973 12.541 1.00 95.12 69 VAL A O 1
ATOM 544 N N . SER A 1 70 ? -6.304 10.731 14.441 1.00 95.81 70 SER A N 1
ATOM 545 C CA . SER A 1 70 ? -5.284 11.333 15.300 1.00 95.81 70 SER A CA 1
ATOM 546 C C . SER A 1 70 ? -4.031 10.463 15.452 1.00 95.81 70 SER A C 1
ATOM 548 O O . SER A 1 70 ? -4.073 9.227 15.434 1.00 95.81 70 SER A O 1
ATOM 550 N N . GLU A 1 71 ? -2.897 11.117 15.715 1.00 96.88 71 GLU A N 1
ATOM 551 C CA . GLU A 1 71 ? -1.625 10.442 15.998 1.00 96.88 71 GLU A CA 1
ATOM 552 C C . GLU A 1 71 ? -1.744 9.476 17.193 1.00 96.88 71 GLU A C 1
ATOM 554 O O . GLU A 1 71 ? -1.143 8.400 17.197 1.00 96.88 71 GLU A O 1
ATOM 559 N N . GLU A 1 72 ? -2.562 9.823 18.192 1.00 97.25 72 GLU A N 1
ATOM 560 C CA . GLU A 1 72 ? -2.807 8.995 19.372 1.00 97.25 72 GLU A CA 1
ATOM 561 C C . GLU A 1 72 ? -3.492 7.667 19.016 1.00 97.25 72 GLU A C 1
ATOM 563 O O . GLU A 1 72 ? -3.082 6.614 19.513 1.00 97.25 72 GLU A O 1
ATOM 568 N N . GLN A 1 73 ? -4.480 7.684 18.112 1.00 97.06 73 GLN A N 1
ATOM 569 C CA . GLN A 1 73 ? -5.136 6.468 17.617 1.00 97.06 73 GLN A CA 1
ATOM 570 C C . GLN A 1 73 ? -4.132 5.559 16.896 1.00 97.06 73 GLN A C 1
ATOM 572 O O . GLN A 1 73 ? -4.070 4.364 17.186 1.00 97.06 73 GLN A O 1
ATOM 577 N N . LEU A 1 74 ? -3.272 6.117 16.037 1.00 96.62 74 LEU A N 1
ATOM 578 C CA . LEU A 1 74 ? -2.218 5.350 15.360 1.00 96.62 74 LEU A CA 1
ATOM 579 C C . LEU A 1 74 ? -1.168 4.796 16.337 1.00 96.62 74 LEU A C 1
ATOM 581 O O . LEU A 1 74 ? -0.685 3.671 16.174 1.00 96.62 74 LEU A O 1
ATOM 585 N N . ARG A 1 75 ? -0.805 5.553 17.381 1.00 95.94 75 ARG A N 1
ATOM 586 C CA . ARG A 1 75 ? 0.103 5.075 18.437 1.00 95.94 75 ARG A CA 1
ATOM 587 C C . ARG A 1 75 ? -0.509 3.917 19.219 1.00 95.94 75 ARG A C 1
ATOM 589 O O . ARG A 1 75 ? 0.174 2.909 19.393 1.00 95.94 75 ARG A O 1
ATOM 596 N N . LYS A 1 76 ? -1.785 4.022 19.609 1.00 96.31 76 LYS A N 1
ATOM 597 C CA . LYS A 1 76 ? -2.565 2.934 20.228 1.00 96.31 76 LYS A CA 1
ATOM 598 C C . LYS A 1 76 ? -2.652 1.703 19.313 1.00 96.31 76 LYS A C 1
ATOM 600 O O . LYS A 1 76 ? -2.502 0.586 19.794 1.00 96.31 76 LYS A O 1
ATOM 605 N N . ALA A 1 77 ? -2.760 1.904 17.999 1.00 93.88 77 ALA A N 1
ATOM 606 C CA . ALA A 1 77 ? -2.708 0.854 16.976 1.00 93.88 77 ALA A CA 1
ATOM 607 C C . ALA A 1 77 ? -1.294 0.290 16.675 1.00 93.88 77 ALA A C 1
ATOM 609 O O . ALA A 1 77 ? -1.124 -0.525 15.769 1.00 93.88 77 ALA A O 1
ATOM 610 N N . GLY A 1 78 ? -0.246 0.695 17.405 1.00 92.50 78 GLY A N 1
ATOM 611 C CA . GLY A 1 78 ? 1.095 0.103 17.287 1.00 92.50 78 GLY A CA 1
ATOM 612 C C . GLY A 1 78 ? 1.973 0.642 16.147 1.00 92.50 78 GLY A C 1
ATOM 613 O O . GLY A 1 78 ? 3.018 0.053 15.833 1.00 92.50 78 GLY A O 1
ATOM 614 N N . PHE A 1 79 ? 1.620 1.785 15.545 1.00 93.94 79 PHE A N 1
ATOM 615 C CA . PHE A 1 79 ? 2.430 2.423 14.494 1.00 93.94 79 PHE A CA 1
ATOM 616 C C . PHE A 1 79 ? 3.776 2.940 15.033 1.00 93.94 79 PHE A C 1
ATOM 618 O O . PHE A 1 79 ? 4.775 2.985 14.304 1.00 93.94 79 PHE A O 1
ATOM 625 N N . GLY A 1 80 ? 3.836 3.269 16.328 1.00 91.94 80 GLY A N 1
ATOM 626 C CA . GLY A 1 80 ? 5.020 3.837 16.972 1.00 91.94 80 GLY A CA 1
ATOM 627 C C . GLY A 1 80 ? 5.365 5.198 16.366 1.00 91.94 80 GLY A C 1
ATOM 628 O O . GLY A 1 80 ? 4.472 6.005 16.111 1.00 91.94 80 GLY A O 1
ATOM 629 N N . TYR A 1 81 ? 6.644 5.442 16.072 1.00 89.69 81 TYR A N 1
ATOM 630 C CA . TYR A 1 81 ? 7.098 6.692 15.440 1.00 89.69 81 TYR A CA 1
ATOM 631 C C . TYR A 1 81 ? 6.492 6.949 14.046 1.00 89.69 81 TYR A C 1
ATOM 633 O O . TYR A 1 81 ? 6.485 8.088 13.588 1.00 89.69 81 TYR A O 1
ATOM 641 N N . ARG A 1 82 ? 5.965 5.916 13.365 1.00 90.88 82 ARG A N 1
ATOM 642 C CA . ARG A 1 82 ? 5.328 6.068 12.044 1.00 90.88 82 ARG A CA 1
ATOM 643 C C . ARG A 1 82 ? 3.984 6.794 12.106 1.00 90.88 82 ARG A C 1
ATOM 645 O O . ARG A 1 82 ? 3.542 7.267 11.071 1.00 90.88 82 ARG A O 1
ATOM 652 N N . SER A 1 83 ? 3.363 6.908 13.282 1.00 95.19 83 SER A N 1
ATOM 653 C CA . SER A 1 83 ? 2.109 7.655 13.478 1.00 95.19 83 SER A CA 1
ATOM 654 C C . SER A 1 83 ? 2.189 9.079 12.912 1.00 95.19 83 SER A C 1
ATOM 656 O O . SER A 1 83 ? 1.350 9.455 12.104 1.00 95.19 83 SER A O 1
ATOM 658 N N . VAL A 1 84 ? 3.267 9.808 13.221 1.00 94.31 84 VAL A N 1
ATOM 659 C CA . VAL A 1 84 ? 3.546 11.157 12.693 1.00 94.31 84 VAL A CA 1
ATOM 660 C C . VAL A 1 84 ? 3.603 11.165 11.160 1.00 94.31 84 VAL A C 1
ATOM 662 O O . VAL A 1 84 ? 2.991 12.012 10.516 1.00 94.31 84 VAL A O 1
ATOM 665 N N . ILE A 1 85 ? 4.315 10.204 10.561 1.00 93.12 85 ILE A N 1
ATOM 666 C CA . ILE A 1 85 ? 4.460 10.083 9.100 1.00 93.12 85 ILE A CA 1
ATOM 667 C C . ILE A 1 85 ? 3.100 9.812 8.447 1.00 93.12 85 ILE A C 1
ATOM 669 O O . ILE A 1 85 ? 2.786 10.413 7.422 1.00 93.12 85 ILE A O 1
ATOM 673 N N . PHE A 1 86 ? 2.288 8.945 9.053 1.00 94.31 86 PHE A N 1
ATOM 674 C CA . PHE A 1 86 ? 0.951 8.614 8.572 1.00 94.31 86 PHE A CA 1
ATOM 675 C C . PHE A 1 86 ? 0.001 9.810 8.656 1.00 94.31 86 PHE A C 1
ATOM 677 O O . PHE A 1 86 ? -0.558 10.165 7.627 1.00 94.31 86 PHE A O 1
ATOM 684 N N . CYS A 1 87 ? -0.101 10.506 9.794 1.00 93.88 87 CYS A N 1
ATOM 685 C CA . CYS A 1 87 ? -0.920 11.723 9.897 1.00 93.88 87 CYS A CA 1
ATOM 686 C C . CYS A 1 87 ? -0.497 12.789 8.872 1.00 93.88 87 CYS A C 1
ATOM 688 O O . CYS A 1 87 ? -1.337 13.315 8.148 1.00 93.88 87 CYS A O 1
ATOM 690 N N . LEU A 1 88 ? 0.810 13.054 8.729 1.00 92.88 88 LEU A N 1
ATOM 691 C CA . LEU A 1 88 ? 1.310 13.994 7.718 1.00 92.88 88 LEU A CA 1
ATOM 692 C C . LEU A 1 88 ? 1.003 13.543 6.280 1.00 92.88 88 LEU A C 1
ATOM 694 O O . LEU A 1 88 ? 0.855 14.391 5.403 1.00 92.88 88 LEU A O 1
ATOM 698 N N . SER A 1 89 ? 0.927 12.235 6.025 1.00 91.62 89 SER A N 1
ATOM 699 C CA . SER A 1 89 ? 0.560 11.677 4.718 1.00 91.62 89 SER A CA 1
ATOM 700 C C . SER A 1 89 ? -0.939 11.762 4.461 1.00 91.62 89 SER A C 1
ATOM 702 O O . SER A 1 89 ? -1.330 12.149 3.366 1.00 91.62 89 SER A O 1
ATOM 704 N N . PHE A 1 90 ? -1.773 11.472 5.463 1.00 91.25 90 PHE A N 1
ATOM 705 C CA . PHE A 1 90 ? -3.226 11.627 5.391 1.00 91.25 90 PHE A CA 1
ATOM 706 C C . PHE A 1 90 ? -3.604 13.073 5.047 1.00 91.25 90 PHE A C 1
ATOM 708 O O . PHE A 1 90 ? -4.353 13.297 4.105 1.00 91.25 90 PHE A O 1
ATOM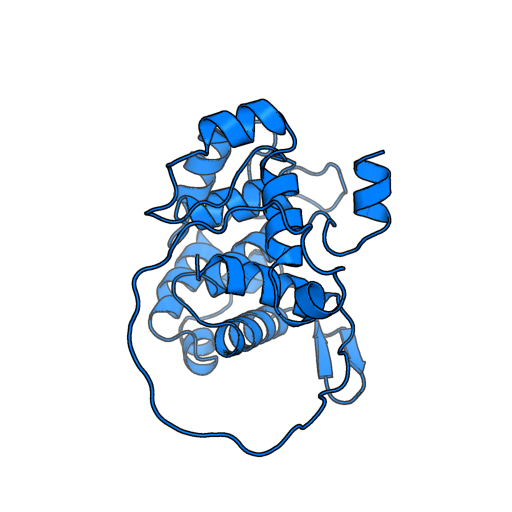 715 N N . SER A 1 91 ? -3.009 14.061 5.726 1.00 87.38 91 SER A N 1
ATOM 716 C CA . SER A 1 91 ? -3.288 15.485 5.479 1.00 87.38 91 SER A CA 1
ATOM 717 C C . SER A 1 91 ? -2.680 16.058 4.189 1.00 87.38 91 SER A C 1
ATOM 719 O O . SER A 1 91 ? -3.014 17.181 3.818 1.00 87.38 91 SER A O 1
ATOM 721 N N . ARG A 1 92 ? -1.741 15.355 3.536 1.00 87.50 92 ARG A N 1
ATOM 722 C CA . ARG A 1 92 ? -1.069 15.816 2.299 1.00 87.50 92 ARG A CA 1
ATOM 723 C C . ARG A 1 92 ? -1.443 15.022 1.055 1.00 87.50 92 ARG A C 1
ATOM 725 O O . ARG A 1 92 ? -1.143 15.472 -0.048 1.00 87.50 92 ARG A O 1
ATOM 732 N N . CYS A 1 93 ? -2.059 13.856 1.211 1.00 84.81 93 CYS A N 1
ATOM 733 C CA . CYS A 1 93 ? -2.608 13.128 0.086 1.00 84.81 93 CYS A CA 1
ATOM 734 C C . CYS A 1 93 ? -3.785 13.933 -0.485 1.00 84.81 93 CYS A C 1
ATOM 736 O O . CYS A 1 93 ? -4.695 14.274 0.271 1.00 84.81 93 CYS A O 1
ATOM 738 N N . PRO A 1 94 ? -3.799 14.255 -1.789 1.00 77.38 94 PRO A N 1
ATOM 739 C CA . PRO A 1 94 ? -4.953 14.911 -2.383 1.00 77.38 94 PRO A CA 1
ATOM 740 C C . PRO A 1 94 ? -6.180 13.993 -2.295 1.00 77.38 94 PRO A C 1
ATOM 742 O O . PRO A 1 94 ? -6.075 12.774 -2.467 1.00 77.38 94 PRO A O 1
ATOM 745 N N . ALA A 1 95 ? -7.341 14.586 -2.022 1.00 66.69 95 ALA A N 1
ATOM 746 C CA . ALA A 1 95 ? -8.615 13.882 -2.067 1.00 66.69 95 ALA A CA 1
ATOM 747 C C . ALA A 1 95 ? -8.927 13.434 -3.506 1.00 66.69 95 ALA A C 1
ATOM 749 O O . ALA A 1 95 ? -8.564 14.099 -4.478 1.00 66.69 95 ALA A O 1
ATOM 750 N N . SER A 1 96 ? -9.602 12.293 -3.644 1.00 59.25 96 SER A N 1
ATOM 751 C CA . SER A 1 96 ? -10.017 11.765 -4.946 1.00 59.25 96 SER A CA 1
ATOM 752 C C . SER A 1 96 ? -11.319 12.428 -5.397 1.00 59.25 96 SER A C 1
ATOM 754 O O . SER A 1 96 ? -12.355 12.257 -4.750 1.00 59.25 96 SER A O 1
ATOM 756 N N . GLU A 1 97 ? -11.305 13.137 -6.528 1.00 47.62 97 GLU A N 1
ATOM 757 C CA . GLU A 1 97 ? -12.547 13.585 -7.162 1.00 47.62 97 GLU A CA 1
ATOM 758 C C . GLU A 1 97 ? -13.273 12.394 -7.820 1.00 47.62 97 GLU A C 1
ATOM 760 O O . GLU A 1 97 ? -12.976 11.974 -8.937 1.00 47.62 97 GLU A O 1
ATOM 765 N N . ALA A 1 98 ? -14.266 11.873 -7.094 1.00 40.38 98 ALA A N 1
ATOM 766 C CA . ALA A 1 98 ? -15.377 11.042 -7.567 1.00 40.38 98 ALA A CA 1
ATOM 767 C C . ALA A 1 98 ? -15.049 9.789 -8.422 1.00 40.38 98 ALA A C 1
ATOM 769 O O . ALA A 1 98 ? -15.154 9.762 -9.649 1.00 40.38 98 ALA A O 1
ATOM 770 N N . ARG A 1 99 ? -14.837 8.676 -7.708 1.00 40.69 99 ARG A N 1
ATOM 771 C CA . ARG A 1 99 ? -15.425 7.335 -7.941 1.00 40.69 99 ARG A CA 1
ATOM 772 C C . ARG A 1 99 ? -15.819 6.971 -9.392 1.00 40.69 99 ARG A C 1
ATOM 774 O O . ARG A 1 99 ? -16.973 7.079 -9.800 1.00 40.69 99 ARG A O 1
ATOM 781 N N . GLY A 1 100 ? -14.888 6.351 -10.116 1.00 36.38 100 GLY A N 1
ATOM 782 C CA . GLY A 1 100 ? -15.166 5.585 -11.336 1.00 36.38 100 GLY A CA 1
ATOM 783 C C . GLY A 1 100 ? -13.887 4.984 -11.921 1.00 36.38 100 GLY A C 1
ATOM 784 O O . GLY A 1 100 ? -12.819 5.555 -11.740 1.00 36.38 100 GLY A O 1
ATOM 785 N N . ARG A 1 101 ? -13.966 3.884 -12.692 1.00 39.53 101 ARG A N 1
ATOM 786 C CA . ARG A 1 101 ? -12.794 3.193 -13.308 1.00 39.53 101 ARG A CA 1
ATOM 787 C C . ARG A 1 101 ? -11.994 4.027 -14.340 1.00 39.53 101 ARG A C 1
ATOM 789 O O . ARG A 1 101 ? -11.199 3.481 -15.098 1.00 39.53 101 ARG A O 1
ATOM 796 N N . ARG A 1 102 ? -12.281 5.327 -14.448 1.00 39.91 102 ARG A N 1
ATOM 797 C CA . ARG A 1 102 ? -11.607 6.344 -15.279 1.00 39.91 102 ARG A CA 1
ATOM 798 C C . ARG A 1 102 ? -11.617 7.739 -14.622 1.00 39.91 102 ARG A C 1
ATOM 800 O O . ARG A 1 102 ? -11.264 8.711 -15.289 1.00 39.91 102 ARG A O 1
ATOM 807 N N . GLY A 1 103 ? -12.070 7.839 -13.367 1.00 39.34 103 GLY A N 1
ATOM 808 C CA . GLY A 1 103 ? -11.983 9.061 -12.566 1.00 39.34 103 GLY A CA 1
ATOM 809 C C . GLY A 1 103 ? -10.518 9.389 -12.297 1.00 39.34 103 GLY A C 1
ATOM 810 O O . GLY A 1 103 ? -9.666 8.499 -12.323 1.00 39.34 103 GLY A O 1
ATOM 811 N N . VAL A 1 104 ? -10.204 10.670 -12.129 1.00 45.38 104 VAL A N 1
ATOM 812 C CA . VAL A 1 104 ? -8.819 11.116 -11.968 1.00 45.38 104 VAL A CA 1
ATOM 813 C C . VAL A 1 104 ? -8.306 10.602 -10.627 1.00 45.38 104 VAL A C 1
ATOM 815 O O . VAL A 1 104 ? -8.731 11.074 -9.578 1.00 45.38 104 VAL A O 1
ATOM 818 N N . ALA A 1 105 ? -7.407 9.614 -10.666 1.00 55.97 105 ALA A N 1
ATOM 819 C CA . ALA A 1 105 ? -6.702 9.164 -9.474 1.00 55.97 105 ALA A CA 1
ATOM 820 C C . ALA A 1 105 ? -6.045 10.371 -8.775 1.00 55.97 105 ALA A C 1
ATOM 822 O O . ALA A 1 105 ? -5.562 11.270 -9.471 1.00 55.97 105 ALA A O 1
ATOM 823 N N . PRO A 1 106 ? -5.943 10.378 -7.432 1.00 60.72 106 PRO A N 1
ATOM 824 C CA . PRO A 1 106 ? -5.255 11.446 -6.697 1.00 60.72 106 PRO A CA 1
ATOM 825 C C . PRO A 1 106 ? -3.783 11.618 -7.123 1.00 60.72 106 PRO A C 1
ATOM 827 O O . PRO A 1 106 ? -3.166 12.648 -6.862 1.00 60.72 106 PRO A O 1
ATOM 830 N N . PHE A 1 107 ? -3.221 10.628 -7.826 1.00 69.81 107 PHE A N 1
ATOM 831 C CA . PHE A 1 107 ? -1.864 10.636 -8.363 1.00 69.81 107 PHE A CA 1
ATOM 832 C C . PHE A 1 107 ? -1.853 10.664 -9.899 1.00 69.81 107 PHE A C 1
ATOM 834 O O . PHE A 1 107 ? -2.754 10.125 -10.549 1.00 69.81 107 PHE A O 1
ATOM 841 N N . PRO A 1 108 ? -0.817 11.255 -10.520 1.00 65.25 108 PRO A N 1
ATOM 842 C CA . PRO A 1 108 ? -0.856 11.634 -11.928 1.00 65.25 108 PRO A CA 1
ATOM 843 C C . PRO A 1 108 ? -0.526 10.466 -12.881 1.00 65.25 108 PRO A C 1
ATOM 845 O O . PRO A 1 108 ? 0.463 10.502 -13.608 1.00 65.25 108 PRO A O 1
ATOM 848 N N . ALA A 1 109 ? -1.391 9.447 -12.938 1.00 64.56 109 ALA A N 1
ATOM 849 C CA . ALA A 1 109 ? -1.213 8.207 -13.716 1.00 64.56 109 ALA A CA 1
ATOM 850 C C . ALA A 1 109 ? -0.970 8.386 -15.235 1.00 64.56 109 ALA A C 1
ATOM 852 O O . ALA A 1 109 ? -0.576 7.444 -15.919 1.00 64.56 109 ALA A O 1
ATOM 853 N N . ARG A 1 110 ? -1.207 9.585 -15.789 1.00 67.69 110 ARG A N 1
ATOM 854 C CA . ARG A 1 110 ? -0.963 9.913 -17.209 1.00 67.69 110 ARG A CA 1
ATOM 855 C C . ARG A 1 110 ? 0.455 10.424 -17.497 1.00 67.69 110 ARG A C 1
ATOM 857 O O . ARG A 1 110 ? 0.772 10.669 -18.658 1.00 67.69 110 ARG A O 1
ATOM 864 N N . LEU A 1 111 ? 1.283 10.630 -16.472 1.00 69.38 111 LEU A N 1
ATOM 865 C CA . LEU A 1 111 ? 2.689 11.007 -16.634 1.00 69.38 111 LEU A CA 1
ATOM 866 C C . LEU A 1 111 ? 3.568 9.770 -16.878 1.00 69.38 111 LEU A C 1
ATOM 868 O O . LEU A 1 111 ? 3.167 8.641 -16.607 1.00 69.38 111 LEU A O 1
ATOM 872 N N . GLY A 1 112 ? 4.792 9.984 -17.367 1.00 73.06 112 GLY A N 1
ATOM 873 C CA . GLY A 1 112 ? 5.805 8.925 -17.401 1.00 73.06 112 GLY A CA 1
ATOM 874 C C . GLY A 1 112 ? 6.248 8.534 -15.987 1.00 73.06 112 GLY A C 1
ATOM 875 O O . GLY A 1 112 ? 6.267 9.382 -15.093 1.00 73.06 112 GLY A O 1
ATOM 876 N N . ALA A 1 113 ? 6.641 7.272 -15.779 1.00 72.81 113 ALA A N 1
ATOM 877 C CA . ALA A 1 113 ? 6.874 6.726 -14.437 1.00 72.81 113 ALA A CA 1
ATOM 878 C C . ALA A 1 113 ? 7.887 7.505 -13.579 1.00 72.81 113 ALA A C 1
ATOM 880 O O . ALA A 1 113 ? 7.741 7.508 -12.360 1.00 72.81 113 ALA A O 1
ATOM 881 N N . HIS A 1 114 ? 8.863 8.206 -14.174 1.00 79.06 114 HIS A N 1
ATOM 882 C CA . HIS A 1 114 ? 9.757 9.104 -13.429 1.00 79.06 114 HIS A CA 1
ATOM 883 C C . HIS A 1 114 ? 8.973 10.206 -12.702 1.00 79.06 114 HIS A C 1
ATOM 885 O O . HIS A 1 114 ? 9.036 10.300 -11.483 1.00 79.06 114 HIS A O 1
ATOM 891 N N . ALA A 1 115 ? 8.143 10.958 -13.428 1.00 83.50 115 ALA A N 1
ATOM 892 C CA . ALA A 1 115 ? 7.336 12.035 -12.861 1.00 83.50 115 ALA A CA 1
ATOM 893 C C . ALA A 1 115 ? 6.210 11.517 -11.942 1.00 83.50 115 ALA A C 1
ATOM 895 O O . ALA A 1 115 ? 5.863 12.184 -10.970 1.00 83.50 115 ALA A O 1
ATOM 896 N N . VAL A 1 116 ? 5.678 10.309 -12.186 1.00 85.88 116 VAL A N 1
ATOM 897 C CA . VAL A 1 116 ? 4.797 9.622 -11.215 1.00 85.88 116 VAL A CA 1
ATOM 898 C C . VAL A 1 116 ? 5.552 9.336 -9.912 1.00 85.88 116 VAL A C 1
ATOM 900 O O . VAL A 1 116 ? 5.032 9.591 -8.828 1.00 85.88 116 VAL A O 1
ATOM 903 N N . THR A 1 117 ? 6.791 8.846 -10.010 1.00 85.31 117 THR A N 1
ATOM 904 C CA . THR A 1 117 ? 7.646 8.526 -8.858 1.00 85.31 117 THR A CA 1
ATOM 905 C C . THR A 1 117 ? 8.008 9.781 -8.070 1.00 85.31 117 THR A C 1
ATOM 907 O O . THR A 1 117 ? 7.846 9.794 -6.853 1.00 85.31 117 THR A O 1
ATOM 910 N N . GLU A 1 118 ? 8.441 10.845 -8.748 1.00 87.31 118 GLU A N 1
ATOM 911 C CA . GLU A 1 118 ? 8.732 12.147 -8.139 1.00 87.31 118 GLU A CA 1
ATOM 912 C C . GLU A 1 118 ? 7.510 12.726 -7.423 1.00 87.31 118 GLU A C 1
ATOM 914 O O . GLU A 1 118 ? 7.623 13.115 -6.262 1.00 87.31 118 GLU A O 1
ATOM 919 N N . ALA A 1 119 ? 6.334 12.719 -8.066 1.00 88.81 119 ALA A N 1
ATOM 920 C CA . ALA A 1 119 ? 5.097 13.203 -7.460 1.00 88.81 119 ALA A CA 1
ATOM 921 C C . ALA A 1 119 ? 4.736 12.417 -6.189 1.00 88.81 119 ALA A C 1
ATOM 923 O O . ALA A 1 119 ? 4.451 13.019 -5.155 1.00 88.81 119 ALA A O 1
ATOM 924 N N . LEU A 1 120 ? 4.813 11.083 -6.234 1.00 90.44 120 LEU A N 1
ATOM 925 C CA . LEU A 1 120 ? 4.562 10.227 -5.071 1.00 90.44 120 LEU A CA 1
ATOM 926 C C . LEU A 1 120 ? 5.582 10.468 -3.946 1.00 90.44 120 LEU A C 1
ATOM 928 O O . LEU A 1 120 ? 5.191 10.536 -2.784 1.00 90.44 120 LEU A O 1
ATOM 932 N N . CYS A 1 121 ? 6.863 10.671 -4.270 1.00 92.06 121 CYS A N 1
ATOM 933 C CA . CYS A 1 121 ? 7.924 10.934 -3.289 1.00 92.06 121 CYS A CA 1
ATOM 934 C C . CYS A 1 121 ? 7.822 12.310 -2.599 1.00 92.06 121 CYS A C 1
ATOM 936 O O . CYS A 1 121 ? 8.573 12.576 -1.661 1.00 92.06 121 CYS A O 1
ATOM 938 N N . THR A 1 122 ? 6.896 13.188 -3.010 1.00 91.94 122 THR A N 1
ATOM 939 C CA . THR A 1 122 ? 6.568 14.404 -2.238 1.00 91.94 122 THR A CA 1
ATOM 940 C C . THR A 1 122 ? 5.783 14.100 -0.955 1.00 91.94 122 THR A C 1
ATOM 942 O O . THR A 1 122 ? 5.763 14.922 -0.030 1.00 91.94 122 THR A O 1
ATOM 945 N N . LEU A 1 123 ? 5.153 12.921 -0.869 1.00 91.94 123 LEU A N 1
ATOM 946 C CA . LEU A 1 123 ? 4.399 12.500 0.305 1.00 91.94 123 LEU A CA 1
ATOM 947 C C . LEU A 1 123 ? 5.332 12.013 1.431 1.00 91.94 123 LEU A C 1
ATOM 949 O O . LEU A 1 123 ? 6.295 11.284 1.178 1.00 91.94 123 LEU A O 1
ATOM 953 N N . PRO A 1 124 ? 5.051 12.365 2.699 1.00 93.19 124 PRO A N 1
ATOM 954 C CA . PRO A 1 124 ? 5.859 11.941 3.839 1.00 93.19 124 PRO A CA 1
ATOM 955 C C . PRO A 1 124 ? 6.055 10.419 3.910 1.00 93.19 124 PRO A C 1
ATOM 957 O O . PRO A 1 124 ? 5.111 9.642 3.883 1.00 93.19 124 PRO A O 1
ATOM 960 N N . GLY A 1 125 ? 7.306 9.971 4.033 1.00 91.12 125 GLY A N 1
ATOM 961 C CA . GLY A 1 125 ? 7.631 8.543 4.148 1.00 91.12 125 GLY A CA 1
ATOM 962 C C . GLY A 1 125 ? 7.510 7.724 2.856 1.00 91.12 125 GLY A C 1
ATOM 963 O O . GLY A 1 125 ? 7.850 6.539 2.876 1.00 91.12 125 GLY A O 1
ATOM 964 N N . VAL A 1 126 ? 7.093 8.325 1.737 1.00 92.50 126 VAL A N 1
ATOM 965 C CA . VAL A 1 126 ? 7.122 7.679 0.421 1.00 92.50 126 VAL A CA 1
ATOM 966 C C . VAL A 1 126 ? 8.517 7.828 -0.181 1.00 92.50 126 VAL A C 1
ATOM 968 O O . VAL A 1 126 ? 8.918 8.901 -0.617 1.00 92.50 126 VAL A O 1
ATOM 971 N N . GLY A 1 127 ? 9.274 6.730 -0.193 1.00 91.12 127 GLY A N 1
ATOM 972 C CA . GLY A 1 127 ? 10.526 6.619 -0.945 1.00 91.12 127 GLY A CA 1
ATOM 973 C C . GLY A 1 127 ? 10.325 5.967 -2.322 1.00 91.12 127 GLY A C 1
ATOM 974 O O . GLY A 1 127 ? 9.246 5.427 -2.585 1.00 91.12 127 GLY A O 1
ATOM 975 N N . PRO A 1 128 ? 11.372 5.912 -3.171 1.00 88.81 128 PRO A N 1
ATOM 976 C CA . PRO A 1 128 ? 11.291 5.365 -4.529 1.00 88.81 128 PRO A CA 1
ATOM 977 C C . PRO A 1 128 ? 10.693 3.954 -4.612 1.00 88.81 128 PRO A C 1
ATOM 979 O O . PRO A 1 128 ? 9.891 3.686 -5.502 1.00 88.81 128 PRO A O 1
ATOM 982 N N . LYS A 1 129 ? 10.998 3.069 -3.651 1.00 87.81 129 LYS A N 1
ATOM 983 C CA . LYS A 1 129 ? 10.417 1.717 -3.575 1.00 87.81 129 LYS A CA 1
ATOM 984 C C . LYS A 1 129 ? 8.899 1.732 -3.356 1.00 87.81 129 LYS A C 1
ATOM 986 O O . LYS A 1 129 ? 8.181 0.986 -4.018 1.00 87.81 129 LYS A O 1
ATOM 991 N N . VAL A 1 130 ? 8.396 2.581 -2.453 1.00 90.38 130 VAL A N 1
ATOM 992 C CA . VAL A 1 130 ? 6.950 2.724 -2.184 1.00 90.38 130 VAL A CA 1
ATOM 993 C C . VAL A 1 130 ? 6.260 3.357 -3.389 1.00 90.38 130 VAL A C 1
ATOM 995 O O . VAL A 1 130 ? 5.248 2.838 -3.852 1.00 90.38 130 VAL A O 1
ATOM 998 N N . ALA A 1 131 ? 6.850 4.415 -3.950 1.00 90.88 131 ALA A N 1
ATOM 999 C CA . ALA A 1 131 ? 6.346 5.069 -5.149 1.00 90.88 131 ALA A CA 1
ATOM 1000 C C . ALA A 1 131 ? 6.252 4.102 -6.344 1.00 90.88 131 ALA A C 1
ATOM 1002 O O . ALA A 1 131 ? 5.220 4.053 -7.007 1.00 90.88 131 ALA A O 1
ATOM 1003 N N . ALA A 1 132 ? 7.274 3.270 -6.574 1.00 89.31 132 ALA A N 1
ATOM 1004 C CA . ALA A 1 132 ? 7.262 2.247 -7.618 1.00 89.31 132 ALA A CA 1
ATOM 1005 C C . ALA A 1 132 ? 6.183 1.172 -7.392 1.00 89.31 132 ALA A C 1
ATOM 1007 O O . ALA A 1 132 ? 5.576 0.720 -8.361 1.00 89.31 132 ALA A O 1
ATOM 1008 N N . CYS A 1 133 ? 5.904 0.788 -6.138 1.00 8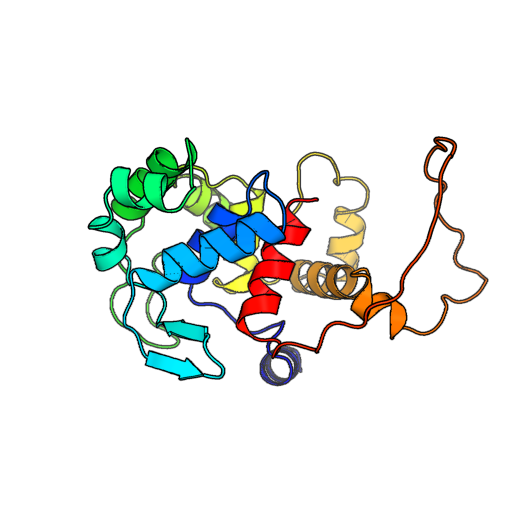9.12 133 CYS A N 1
ATOM 1009 C CA . CYS A 1 133 ? 4.812 -0.139 -5.822 1.00 89.12 133 CYS A CA 1
ATOM 1010 C C . CYS A 1 133 ? 3.448 0.468 -6.165 1.00 89.12 133 CYS A C 1
ATOM 1012 O O . CYS A 1 133 ? 2.674 -0.139 -6.898 1.00 89.12 133 CYS A O 1
ATOM 1014 N N . VAL A 1 134 ? 3.177 1.689 -5.694 1.00 89.31 134 VAL A N 1
ATOM 1015 C CA . VAL A 1 134 ? 1.920 2.402 -5.984 1.00 89.31 134 VAL A CA 1
ATOM 1016 C C . VAL A 1 134 ? 1.753 2.606 -7.490 1.00 89.31 134 VAL A C 1
ATOM 1018 O O . VAL A 1 134 ? 0.689 2.323 -8.041 1.00 89.31 134 VAL A O 1
ATOM 1021 N N . ALA A 1 135 ? 2.823 3.007 -8.180 1.00 88.94 135 ALA A N 1
ATOM 1022 C CA . ALA A 1 135 ? 2.836 3.171 -9.626 1.00 88.94 135 ALA A CA 1
ATOM 1023 C C . ALA A 1 135 ? 2.472 1.870 -10.372 1.00 88.94 135 ALA A C 1
ATOM 1025 O O . ALA A 1 135 ? 1.630 1.899 -11.274 1.00 88.94 135 ALA A O 1
ATOM 1026 N N . LEU A 1 136 ? 3.070 0.740 -9.977 1.00 88.12 136 LEU A N 1
ATOM 1027 C CA . LEU A 1 136 ? 2.843 -0.573 -10.584 1.00 88.12 136 LEU A CA 1
ATOM 1028 C C . LEU A 1 136 ? 1.426 -1.111 -10.335 1.00 88.12 136 LEU A C 1
ATOM 1030 O O . LEU A 1 136 ? 0.773 -1.544 -11.284 1.00 88.12 136 LEU A O 1
ATOM 1034 N N . PHE A 1 137 ? 0.968 -1.087 -9.080 1.00 86.06 137 PHE A N 1
ATOM 1035 C CA . PHE A 1 137 ? -0.254 -1.778 -8.649 1.00 86.06 137 PHE A CA 1
ATOM 1036 C C . PHE A 1 137 ? -1.530 -0.930 -8.713 1.00 86.06 137 PHE A C 1
ATOM 1038 O O . PHE A 1 137 ? -2.613 -1.500 -8.625 1.00 86.06 137 PHE A O 1
ATOM 1045 N N . SER A 1 138 ? -1.437 0.397 -8.881 1.00 86.12 138 SER A N 1
ATOM 1046 C CA . SER A 1 138 ? -2.622 1.280 -8.869 1.00 86.12 138 SER A CA 1
ATOM 1047 C C . SER A 1 138 ? -2.652 2.404 -9.918 1.00 86.12 138 SER A C 1
ATOM 1049 O O . SER A 1 138 ? -3.695 3.027 -10.100 1.00 86.12 138 SER A O 1
ATOM 1051 N N . LEU A 1 139 ? -1.551 2.682 -10.636 1.00 86.19 139 LEU A N 1
ATOM 1052 C CA . LEU A 1 139 ? -1.454 3.820 -11.578 1.00 86.19 139 LEU A CA 1
ATOM 1053 C C . LEU A 1 139 ? -1.061 3.415 -13.011 1.00 86.19 139 LEU A C 1
ATOM 1055 O O . LEU A 1 139 ? -0.442 4.203 -13.730 1.00 86.19 139 LEU A O 1
ATOM 1059 N N . ASP A 1 140 ? -1.381 2.185 -13.423 1.00 85.06 140 ASP A N 1
ATOM 1060 C CA . ASP A 1 140 ? -1.094 1.628 -14.758 1.00 85.06 140 ASP A CA 1
ATOM 1061 C C . ASP A 1 140 ? 0.398 1.601 -15.176 1.00 85.06 140 ASP A C 1
ATOM 1063 O O . ASP A 1 140 ? 0.727 1.253 -16.316 1.00 85.06 140 ASP A O 1
ATOM 1067 N N . GLN A 1 141 ? 1.350 1.885 -14.275 1.00 85.88 141 GLN A N 1
ATOM 1068 C CA . GLN A 1 141 ? 2.783 1.901 -14.601 1.00 85.88 141 GLN A CA 1
ATOM 1069 C C . GLN A 1 141 ? 3.376 0.486 -14.563 1.00 85.88 141 GLN A C 1
ATOM 1071 O O . GLN A 1 141 ? 4.276 0.181 -13.790 1.00 85.88 141 GLN A O 1
ATOM 1076 N N . HIS A 1 142 ? 2.913 -0.385 -15.459 1.00 87.25 142 HIS A N 1
ATOM 1077 C CA . HIS A 1 142 ? 3.306 -1.800 -15.593 1.00 87.25 142 HIS A CA 1
ATOM 1078 C C . HIS A 1 142 ? 4.827 -2.071 -15.749 1.00 87.25 142 HIS A C 1
ATOM 1080 O O . HIS A 1 142 ? 5.280 -3.218 -15.673 1.00 87.25 142 HIS A O 1
ATOM 1086 N N . HIS A 1 143 ? 5.609 -1.020 -16.004 1.00 86.94 143 HIS A N 1
ATOM 1087 C CA . HIS A 1 143 ? 7.061 -1.028 -16.164 1.00 86.94 143 HIS A CA 1
ATOM 1088 C C . HIS A 1 143 ? 7.817 -0.480 -14.941 1.00 86.94 143 HIS A C 1
ATOM 1090 O O . HIS A 1 143 ? 9.043 -0.540 -14.930 1.00 86.94 143 HIS A O 1
ATOM 1096 N N . ALA A 1 144 ? 7.120 0.046 -13.928 1.00 88.00 144 ALA A N 1
ATOM 1097 C CA . ALA A 1 144 ? 7.719 0.438 -12.658 1.00 88.00 144 ALA A CA 1
ATOM 1098 C C . ALA A 1 144 ? 8.154 -0.820 -11.895 1.00 88.00 144 ALA A C 1
ATOM 1100 O O . ALA A 1 144 ? 7.376 -1.758 -11.745 1.00 88.00 144 ALA A O 1
ATOM 1101 N N . ILE A 1 145 ? 9.404 -0.848 -11.437 1.00 86.94 145 ILE A N 1
ATOM 1102 C CA . ILE A 1 145 ? 10.003 -2.002 -10.760 1.00 86.94 145 ILE A CA 1
ATOM 1103 C C . ILE A 1 145 ? 10.343 -1.562 -9.334 1.00 86.94 145 ILE A C 1
ATOM 1105 O O . ILE A 1 145 ? 11.255 -0.751 -9.163 1.00 86.94 145 ILE A O 1
ATOM 1109 N N . PRO A 1 146 ? 9.631 -2.053 -8.305 1.00 86.19 146 PRO A N 1
ATOM 1110 C CA . PRO A 1 146 ? 10.034 -1.870 -6.917 1.00 86.19 146 PRO A CA 1
ATOM 1111 C C . PRO A 1 146 ? 11.405 -2.500 -6.646 1.00 86.19 146 PRO A C 1
ATOM 1113 O O . PRO A 1 146 ? 11.542 -3.717 -6.515 1.00 86.19 146 PRO A O 1
ATOM 1116 N N . VAL A 1 147 ? 12.436 -1.661 -6.570 1.00 77.56 147 VAL A N 1
ATOM 1117 C CA . VAL A 1 147 ? 13.815 -2.051 -6.256 1.00 77.56 147 VAL A CA 1
ATOM 1118 C C . VAL A 1 147 ? 14.236 -1.317 -4.993 1.00 77.56 147 VAL A C 1
ATOM 1120 O O . VAL A 1 147 ? 14.186 -0.087 -4.951 1.00 77.56 147 VAL A O 1
ATOM 1123 N N . ASP A 1 148 ? 14.659 -2.068 -3.979 1.00 67.62 148 ASP A N 1
ATOM 1124 C CA . ASP A 1 148 ? 15.308 -1.494 -2.802 1.00 67.62 148 ASP A CA 1
ATOM 1125 C C . ASP A 1 148 ? 16.834 -1.410 -2.990 1.00 67.62 148 ASP A C 1
ATOM 1127 O O . ASP A 1 148 ? 17.394 -1.883 -3.985 1.00 67.62 148 ASP A O 1
ATOM 1131 N N . THR A 1 149 ? 17.518 -0.753 -2.057 1.00 51.47 149 THR A N 1
ATOM 1132 C CA . THR A 1 149 ? 18.738 0.051 -2.291 1.00 51.47 149 THR A CA 1
ATOM 1133 C C . THR A 1 149 ? 19.994 -0.659 -2.833 1.00 51.47 149 THR A C 1
ATOM 1135 O O . THR A 1 149 ? 20.989 0.015 -3.111 1.00 51.47 149 THR A O 1
ATOM 1138 N N . HIS A 1 150 ? 19.975 -1.976 -3.078 1.00 49.53 150 HIS A N 1
ATOM 1139 C CA . HIS A 1 150 ? 21.151 -2.747 -3.511 1.00 49.53 150 HIS A CA 1
ATOM 1140 C C . HIS A 1 150 ? 20.975 -3.714 -4.706 1.00 49.53 150 HIS A C 1
ATOM 1142 O O . HIS A 1 150 ? 21.925 -4.433 -5.019 1.00 49.53 150 HIS A O 1
ATOM 1148 N N . VAL A 1 151 ? 19.848 -3.725 -5.439 1.00 54.69 151 VAL A N 1
ATOM 1149 C CA . VAL A 1 151 ? 19.642 -4.659 -6.582 1.00 54.69 151 VAL A CA 1
ATOM 1150 C C . VAL A 1 151 ? 19.588 -3.951 -7.947 1.00 54.69 151 VAL A C 1
ATOM 1152 O O . VAL A 1 151 ? 18.581 -3.961 -8.646 1.00 54.69 151 VAL A O 1
ATOM 1155 N N . TRP A 1 152 ? 20.716 -3.364 -8.360 1.00 55.50 152 TRP A N 1
ATOM 1156 C CA . TRP A 1 152 ? 20.866 -2.731 -9.685 1.00 55.50 152 TRP A CA 1
ATOM 1157 C C . TRP A 1 152 ? 21.484 -3.645 -10.756 1.00 55.50 152 TRP A C 1
ATOM 1159 O O . TRP A 1 152 ? 21.285 -3.435 -11.955 1.00 55.50 152 TRP A O 1
ATOM 1169 N N . GLN A 1 153 ? 22.237 -4.674 -10.353 1.00 56.06 153 GLN A N 1
ATOM 1170 C CA . GLN A 1 153 ? 22.927 -5.563 -11.292 1.00 56.06 153 GLN A CA 1
ATOM 1171 C C . GLN A 1 153 ? 21.928 -6.468 -12.026 1.00 56.06 153 GLN A C 1
ATOM 1173 O O . GLN A 1 153 ? 21.334 -7.365 -11.437 1.00 56.06 153 GLN A O 1
ATOM 1178 N N . GLY A 1 154 ? 21.765 -6.228 -13.330 1.00 64.06 154 GLY A N 1
ATOM 1179 C CA . GLY A 1 154 ? 20.862 -6.982 -14.207 1.00 64.06 154 GLY A CA 1
ATOM 1180 C C . GLY A 1 154 ? 19.529 -6.295 -14.520 1.00 64.06 154 GLY A C 1
ATOM 1181 O O . GLY A 1 154 ? 18.807 -6.793 -15.380 1.00 64.06 154 GLY A O 1
ATOM 1182 N N . LEU A 1 155 ? 19.219 -5.140 -13.911 1.00 78.19 155 LEU A N 1
ATOM 1183 C CA . LEU A 1 155 ? 17.950 -4.436 -14.144 1.00 78.19 155 LEU A CA 1
ATOM 1184 C C . LEU A 1 155 ? 17.756 -4.040 -15.619 1.00 78.19 155 LEU A C 1
ATOM 1186 O O . LEU A 1 155 ? 16.664 -4.208 -16.149 1.00 78.19 155 LEU A O 1
ATOM 1190 N N . GLY A 1 156 ? 18.822 -3.598 -16.301 1.00 80.56 156 GLY A N 1
ATOM 1191 C CA . GLY A 1 156 ? 18.797 -3.296 -17.740 1.00 80.56 156 GLY A CA 1
ATOM 1192 C C . GLY A 1 156 ? 18.380 -4.506 -18.580 1.00 80.56 156 GLY A C 1
ATOM 1193 O O . GLY A 1 156 ? 17.324 -4.482 -19.197 1.00 80.56 156 GLY A O 1
ATOM 1194 N N . ALA A 1 157 ? 19.121 -5.616 -18.487 1.00 84.12 157 ALA A N 1
ATOM 1195 C CA . ALA A 1 157 ? 18.803 -6.854 -19.209 1.00 84.12 157 ALA A CA 1
ATOM 1196 C C . ALA A 1 157 ? 17.411 -7.429 -18.863 1.00 84.12 157 ALA A C 1
ATOM 1198 O O . ALA A 1 157 ? 16.782 -8.102 -19.680 1.00 84.12 157 ALA A O 1
ATOM 1199 N N . PHE A 1 158 ? 16.917 -7.168 -17.650 1.00 86.12 158 PHE A N 1
ATOM 1200 C CA . PHE A 1 158 ? 15.567 -7.529 -17.232 1.00 86.12 158 PHE A CA 1
ATOM 1201 C C . PHE A 1 158 ? 14.498 -6.660 -17.918 1.00 86.12 158 PHE A C 1
ATOM 1203 O O . PHE A 1 158 ? 13.526 -7.192 -18.460 1.00 86.12 158 PHE A O 1
ATOM 1210 N N . VAL A 1 159 ? 14.701 -5.341 -17.967 1.00 87.19 159 VAL A N 1
ATOM 1211 C CA . VAL A 1 159 ? 13.850 -4.405 -18.720 1.00 87.19 159 VAL A CA 1
ATOM 1212 C C . VAL A 1 159 ? 13.903 -4.702 -20.221 1.00 87.19 159 VAL A C 1
ATOM 1214 O O . VAL A 1 159 ? 12.850 -4.758 -20.846 1.00 87.19 159 VAL A O 1
ATOM 1217 N N . ASP A 1 160 ? 15.068 -5.009 -20.791 1.00 88.81 160 ASP A N 1
ATOM 1218 C CA . ASP A 1 160 ? 15.206 -5.411 -22.199 1.00 88.81 160 ASP A CA 1
ATOM 1219 C C . ASP A 1 160 ? 14.403 -6.686 -22.511 1.00 88.81 160 ASP A C 1
ATOM 1221 O O . ASP A 1 160 ? 13.820 -6.828 -23.587 1.00 88.81 160 ASP A O 1
ATOM 1225 N N . ARG A 1 161 ? 14.338 -7.626 -21.555 1.00 90.44 161 ARG A N 1
ATOM 1226 C CA . ARG A 1 161 ? 13.629 -8.903 -21.716 1.00 90.44 161 ARG A CA 1
ATOM 1227 C C . ARG A 1 161 ? 12.110 -8.787 -21.578 1.00 90.44 161 ARG A C 1
ATOM 1229 O O . ARG A 1 161 ? 11.396 -9.492 -22.292 1.00 90.44 161 ARG A O 1
ATOM 1236 N N . PHE A 1 162 ? 11.619 -7.970 -20.647 1.00 88.62 162 PHE A N 1
ATOM 1237 C CA . PHE A 1 162 ? 10.191 -7.897 -20.292 1.00 88.62 162 PHE A CA 1
ATOM 1238 C C . PHE A 1 162 ? 9.499 -6.594 -20.733 1.00 88.62 162 PHE A C 1
ATOM 1240 O O . PHE A 1 162 ? 8.267 -6.499 -20.701 1.00 88.62 162 PHE A O 1
ATOM 1247 N N . GLY A 1 163 ? 10.267 -5.603 -21.187 1.00 89.06 163 GLY A N 1
ATOM 1248 C CA . GLY A 1 163 ? 9.801 -4.330 -21.725 1.00 89.06 163 GLY A CA 1
ATOM 1249 C C . GLY A 1 163 ? 8.807 -3.625 -20.805 1.00 89.06 163 GLY A C 1
ATOM 1250 O O . GLY A 1 163 ? 8.997 -3.522 -19.594 1.00 89.06 163 GLY A O 1
ATOM 1251 N N . ARG A 1 164 ? 7.680 -3.192 -21.383 1.00 87.25 164 ARG A N 1
ATOM 1252 C CA . ARG A 1 164 ? 6.612 -2.472 -20.667 1.00 87.25 164 ARG A CA 1
ATOM 1253 C C . ARG A 1 164 ? 5.917 -3.264 -19.544 1.00 87.25 164 ARG A C 1
ATOM 1255 O O . ARG A 1 164 ? 5.034 -2.712 -18.900 1.00 87.25 164 ARG A O 1
ATOM 1262 N N . TYR A 1 165 ? 6.250 -4.543 -19.365 1.00 89.06 165 TYR A N 1
ATOM 1263 C CA . TYR A 1 165 ? 5.684 -5.437 -18.351 1.00 89.06 165 TYR A CA 1
ATOM 1264 C C . TYR A 1 165 ? 6.708 -5.863 -17.289 1.00 89.06 165 TYR A C 1
ATOM 1266 O O . TYR A 1 165 ? 6.438 -6.785 -16.523 1.00 89.06 165 TYR A O 1
ATOM 1274 N N . ALA A 1 166 ? 7.883 -5.227 -17.232 1.00 88.88 166 ALA A N 1
ATOM 1275 C CA . ALA A 1 166 ? 8.949 -5.629 -16.320 1.00 88.88 166 ALA A CA 1
ATOM 1276 C C . ALA A 1 166 ? 8.527 -5.621 -14.834 1.00 88.88 166 ALA A C 1
ATOM 1278 O O . ALA A 1 166 ? 8.833 -6.578 -14.128 1.00 88.88 166 ALA A O 1
ATOM 1279 N N . GLY A 1 167 ? 7.747 -4.639 -14.367 1.00 87.06 167 GLY A N 1
ATOM 1280 C CA . GLY A 1 167 ? 7.242 -4.617 -12.984 1.00 87.06 167 GLY A CA 1
ATOM 1281 C C . GLY A 1 167 ? 6.355 -5.818 -12.648 1.00 87.06 167 GLY A C 1
ATOM 1282 O O . GLY A 1 167 ? 6.524 -6.490 -11.626 1.00 87.06 167 GLY A O 1
ATOM 1283 N N . TRP A 1 168 ? 5.458 -6.175 -13.567 1.00 86.38 168 TRP A N 1
ATOM 1284 C CA . TRP A 1 168 ? 4.626 -7.370 -13.428 1.00 86.38 168 TRP A CA 1
ATOM 1285 C C . TRP A 1 168 ? 5.422 -8.675 -13.534 1.00 86.38 168 TRP A C 1
ATOM 1287 O O . TRP A 1 168 ? 5.150 -9.618 -12.792 1.00 86.38 168 TRP A O 1
ATOM 1297 N N . ALA A 1 169 ? 6.427 -8.736 -14.410 1.00 87.56 169 ALA A N 1
ATOM 1298 C CA . ALA A 1 169 ? 7.320 -9.887 -14.513 1.00 87.56 169 ALA A CA 1
ATOM 1299 C C . ALA A 1 169 ? 8.135 -10.086 -13.225 1.00 87.56 169 ALA A C 1
ATOM 1301 O O . ALA A 1 169 ? 8.283 -11.217 -12.764 1.00 87.56 169 ALA A O 1
ATOM 1302 N N . GLN A 1 170 ? 8.610 -8.995 -12.610 1.00 85.56 170 GLN A N 1
ATOM 1303 C CA . GLN A 1 170 ? 9.280 -9.034 -11.311 1.00 85.56 170 GLN A CA 1
ATOM 1304 C C . GLN A 1 170 ? 8.321 -9.572 -10.247 1.00 85.56 170 GLN A C 1
ATOM 1306 O O . GLN A 1 170 ? 8.670 -10.520 -9.550 1.00 85.56 170 GLN A O 1
ATOM 1311 N N . THR A 1 171 ? 7.101 -9.031 -10.182 1.00 83.88 171 THR A N 1
ATOM 1312 C CA . THR A 1 171 ? 6.047 -9.475 -9.254 1.00 83.88 171 THR A CA 1
ATOM 1313 C C . THR A 1 171 ? 5.757 -10.971 -9.400 1.00 83.88 171 THR A C 1
ATOM 1315 O O . THR A 1 171 ? 5.717 -11.689 -8.406 1.00 83.88 171 THR A O 1
ATOM 1318 N N . ALA A 1 172 ? 5.620 -11.481 -10.627 1.00 83.06 172 ALA A N 1
ATOM 1319 C CA . ALA A 1 172 ? 5.352 -12.898 -10.872 1.00 83.06 172 ALA A CA 1
ATOM 1320 C C . ALA A 1 172 ? 6.513 -13.814 -10.436 1.00 83.06 172 ALA A C 1
ATOM 1322 O O . ALA A 1 172 ? 6.281 -14.830 -9.778 1.00 83.06 172 ALA A O 1
ATOM 1323 N N . LEU A 1 173 ? 7.761 -13.450 -10.760 1.00 82.19 173 LEU A N 1
ATOM 1324 C CA . LEU A 1 173 ? 8.955 -14.188 -10.317 1.00 82.19 173 LEU A CA 1
ATOM 1325 C C . LEU A 1 173 ? 9.077 -14.196 -8.792 1.00 82.19 173 LEU A C 1
ATOM 1327 O O . LEU A 1 173 ? 9.380 -15.220 -8.187 1.00 82.19 173 LEU A O 1
ATOM 1331 N N . PHE A 1 174 ? 8.805 -13.049 -8.184 1.00 77.50 174 PHE A N 1
ATOM 1332 C CA . PHE A 1 174 ? 8.864 -12.826 -6.753 1.00 77.50 174 PHE A CA 1
ATOM 1333 C C . PHE A 1 174 ? 7.813 -13.642 -5.987 1.00 77.50 174 PHE A C 1
ATOM 1335 O O . PHE A 1 174 ? 8.155 -14.369 -5.058 1.00 77.50 174 PHE A O 1
ATOM 1342 N N . VAL A 1 175 ? 6.554 -13.621 -6.441 1.00 75.62 175 VAL A N 1
ATOM 1343 C CA . VAL A 1 175 ? 5.478 -14.471 -5.902 1.00 75.62 175 VAL A CA 1
ATOM 1344 C C . VAL A 1 175 ? 5.816 -15.960 -6.050 1.00 75.62 175 VAL A C 1
ATOM 1346 O O . VAL A 1 175 ? 5.458 -16.746 -5.179 1.00 75.62 175 VAL A O 1
ATOM 1349 N N . GLY A 1 176 ? 6.540 -16.360 -7.101 1.00 74.69 176 GLY A N 1
ATOM 1350 C CA . GLY A 1 176 ? 7.031 -17.733 -7.277 1.00 74.69 176 GLY A CA 1
ATOM 1351 C C . GLY A 1 176 ? 8.136 -18.159 -6.296 1.00 74.69 176 GLY A C 1
ATOM 1352 O O . GLY A 1 176 ? 8.296 -19.352 -6.039 1.00 74.69 176 GLY A O 1
ATOM 1353 N N . GLU A 1 177 ? 8.882 -17.213 -5.722 1.00 75.62 177 GLU A N 1
ATOM 1354 C CA . GLU A 1 177 ? 9.933 -17.479 -4.727 1.00 75.62 177 GLU A CA 1
ATOM 1355 C C . GLU A 1 177 ? 9.403 -17.565 -3.284 1.00 75.62 177 GLU A C 1
ATOM 1357 O O . GLU A 1 177 ? 10.099 -18.095 -2.411 1.00 75.62 177 GLU A O 1
ATOM 1362 N N . LEU A 1 178 ? 8.169 -17.111 -3.030 1.00 71.94 178 LEU A N 1
ATOM 1363 C CA . LEU A 1 178 ? 7.500 -17.243 -1.733 1.00 71.94 178 LEU A CA 1
ATOM 1364 C C . LEU A 1 178 ? 7.406 -18.728 -1.311 1.00 71.94 178 LEU A C 1
ATOM 1366 O O . LEU A 1 178 ? 7.062 -19.571 -2.144 1.00 71.94 178 LEU A O 1
ATOM 1370 N N . PRO A 1 179 ? 7.675 -19.098 -0.039 1.00 74.38 179 PRO A N 1
ATOM 1371 C CA . PRO A 1 179 ? 7.799 -20.506 0.352 1.00 74.38 179 PRO A CA 1
ATOM 1372 C C . PRO A 1 179 ? 6.590 -21.411 0.030 1.00 74.38 179 PRO A C 1
ATOM 1374 O O . PRO A 1 179 ? 6.831 -22.524 -0.446 1.00 74.38 179 PRO A O 1
ATOM 1377 N N . PRO A 1 180 ? 5.319 -20.988 0.222 1.00 73.50 180 PRO A N 1
ATOM 1378 C CA . PRO A 1 180 ? 4.159 -21.803 -0.160 1.00 73.50 180 PRO A CA 1
ATOM 1379 C C . PRO A 1 180 ? 4.087 -22.063 -1.671 1.00 73.50 180 PRO A C 1
ATOM 1381 O O . PRO A 1 180 ? 3.841 -23.184 -2.101 1.00 73.50 180 PRO A O 1
ATOM 1384 N N . GLN A 1 181 ? 4.353 -21.041 -2.481 1.00 72.81 181 GLN A N 1
ATOM 1385 C CA . GLN A 1 181 ? 4.311 -21.085 -3.939 1.00 72.81 181 GLN A CA 1
ATOM 1386 C C . GLN A 1 181 ? 5.472 -21.918 -4.488 1.00 72.81 181 GLN A C 1
ATOM 1388 O O . GLN A 1 181 ? 5.274 -22.770 -5.350 1.00 72.81 181 GLN A O 1
ATOM 1393 N N . LYS A 1 182 ? 6.671 -21.754 -3.922 1.00 73.75 182 LYS A N 1
ATOM 1394 C CA . LYS A 1 182 ? 7.871 -22.522 -4.270 1.00 73.75 182 LYS A CA 1
ATOM 1395 C C . LYS A 1 182 ? 7.708 -24.027 -4.020 1.00 73.75 182 LYS A C 1
ATOM 1397 O O . LYS A 1 182 ? 8.315 -24.819 -4.733 1.00 73.75 182 LYS A O 1
ATOM 1402 N N . ALA A 1 183 ? 6.876 -24.422 -3.052 1.00 75.50 183 ALA A N 1
ATOM 1403 C CA . ALA A 1 183 ? 6.520 -25.821 -2.803 1.00 75.50 183 ALA A CA 1
ATOM 1404 C C . ALA A 1 183 ? 5.551 -26.414 -3.850 1.00 75.50 183 ALA A C 1
ATOM 1406 O O . ALA A 1 183 ? 5.458 -27.635 -3.960 1.00 75.50 183 ALA A O 1
ATOM 1407 N N . LEU A 1 184 ? 4.849 -25.573 -4.620 1.00 77.38 184 LEU A N 1
ATOM 1408 C CA . LEU A 1 184 ? 3.958 -25.977 -5.718 1.00 77.38 184 LEU A CA 1
ATOM 1409 C C . LEU A 1 184 ? 4.666 -26.008 -7.084 1.00 77.38 184 LEU A C 1
ATOM 1411 O O . LEU A 1 184 ? 4.132 -26.569 -8.041 1.00 77.38 184 LEU A O 1
ATOM 1415 N N . LEU A 1 185 ? 5.847 -25.393 -7.200 1.00 73.19 185 LEU A N 1
ATOM 1416 C CA . LEU A 1 185 ? 6.609 -25.353 -8.446 1.00 73.19 185 LEU A CA 1
ATOM 1417 C C . LEU A 1 185 ? 7.383 -26.665 -8.680 1.00 73.19 185 LEU A C 1
ATOM 1419 O O . LEU A 1 185 ? 7.923 -27.244 -7.734 1.00 73.19 185 LEU A O 1
ATOM 1423 N N . PRO A 1 186 ? 7.504 -27.127 -9.941 1.00 74.38 186 PRO A N 1
ATOM 1424 C CA . PRO A 1 186 ? 8.354 -28.267 -10.266 1.00 74.38 186 PRO A CA 1
ATOM 1425 C C . PRO A 1 186 ? 9.827 -27.962 -9.936 1.00 74.38 186 PRO A C 1
ATOM 1427 O O . PRO A 1 186 ? 10.248 -26.800 -9.995 1.00 74.38 186 PRO A O 1
ATOM 1430 N N . PRO A 1 187 ? 10.644 -28.985 -9.619 1.00 70.88 187 PRO A N 1
ATOM 1431 C CA . PRO A 1 187 ? 12.057 -28.781 -9.327 1.00 70.88 187 PRO A CA 1
ATOM 1432 C C . PRO A 1 187 ? 12.769 -28.127 -10.525 1.00 70.88 187 PRO A C 1
ATOM 1434 O O . PRO A 1 187 ? 12.492 -28.483 -11.674 1.00 70.88 187 PRO A O 1
ATOM 1437 N N . PRO A 1 188 ? 13.699 -27.181 -10.289 1.00 68.88 188 PRO A N 1
ATOM 1438 C CA . PRO A 1 188 ? 14.378 -26.483 -11.371 1.00 68.88 188 PRO A CA 1
ATOM 1439 C C . PRO A 1 188 ? 15.188 -27.468 -12.230 1.00 68.88 188 PRO A C 1
ATOM 1441 O O . PRO A 1 188 ? 15.830 -28.366 -11.675 1.00 68.88 188 PRO A O 1
ATOM 1444 N N . PRO A 1 189 ? 15.213 -27.303 -13.568 1.00 71.94 189 PRO A N 1
ATOM 1445 C CA . PRO A 1 189 ? 15.990 -28.170 -14.447 1.00 71.94 189 PRO A CA 1
ATOM 1446 C C . PRO A 1 189 ? 17.475 -28.164 -14.061 1.00 71.94 189 PRO A C 1
ATOM 1448 O O . PRO A 1 189 ? 18.048 -27.118 -13.750 1.00 71.94 189 PRO A O 1
ATOM 1451 N N . ALA A 1 190 ? 18.103 -29.342 -14.128 1.00 65.31 190 ALA A N 1
ATOM 1452 C CA . ALA A 1 190 ? 19.429 -29.629 -13.564 1.00 65.31 190 ALA A CA 1
ATOM 1453 C C . ALA A 1 190 ? 20.577 -28.710 -14.044 1.00 65.31 190 ALA A C 1
ATOM 1455 O O . ALA A 1 190 ? 21.617 -28.635 -13.394 1.00 65.31 190 ALA A O 1
ATOM 1456 N N . ASN A 1 191 ? 20.385 -27.986 -15.150 1.00 54.28 191 ASN A N 1
ATOM 1457 C CA . ASN A 1 191 ? 21.389 -27.117 -15.768 1.00 54.28 191 ASN A CA 1
ATOM 1458 C C . ASN A 1 191 ? 21.379 -25.659 -15.260 1.00 54.28 191 ASN A C 1
ATOM 1460 O O . ASN A 1 191 ? 22.214 -24.859 -15.688 1.00 54.28 191 ASN A O 1
ATOM 1464 N N . LEU A 1 192 ? 20.481 -25.287 -14.338 1.00 53.31 192 LEU A N 1
ATOM 1465 C CA . LEU A 1 192 ? 20.507 -23.972 -13.686 1.00 53.31 192 LEU A CA 1
ATOM 1466 C C . LEU A 1 192 ? 21.649 -23.891 -12.660 1.00 53.31 192 LEU A C 1
ATOM 1468 O O . LEU A 1 192 ? 21.490 -24.238 -11.487 1.00 53.31 192 LEU A O 1
ATOM 1472 N N . LYS A 1 193 ? 22.808 -23.385 -13.101 1.00 42.44 193 LYS A N 1
ATOM 1473 C CA . LYS A 1 193 ? 23.935 -23.031 -12.223 1.00 42.44 193 LYS A CA 1
ATOM 1474 C C . LYS A 1 193 ? 23.478 -21.990 -11.193 1.00 42.44 193 LYS A C 1
ATOM 1476 O O . LYS A 1 193 ? 23.312 -20.818 -11.520 1.00 42.44 193 LYS A O 1
ATOM 1481 N N . LYS A 1 194 ? 23.282 -22.413 -9.941 1.00 45.75 194 LYS A N 1
ATOM 1482 C CA . LYS A 1 194 ? 22.966 -21.507 -8.827 1.00 45.75 194 LYS A CA 1
ATOM 1483 C C . LYS A 1 194 ? 24.139 -20.554 -8.591 1.00 45.75 194 LYS A C 1
ATOM 1485 O O . LYS A 1 194 ? 25.257 -21.013 -8.368 1.00 45.75 194 LYS A O 1
ATOM 1490 N N . ALA A 1 195 ? 23.871 -19.250 -8.571 1.00 47.25 195 ALA A N 1
ATOM 1491 C CA . ALA A 1 195 ? 24.826 -18.274 -8.059 1.00 47.25 195 ALA A CA 1
ATOM 1492 C C . ALA A 1 195 ? 25.095 -18.559 -6.569 1.00 47.25 195 ALA A C 1
ATOM 1494 O O . ALA A 1 195 ? 24.167 -18.692 -5.766 1.00 47.25 195 ALA A O 1
ATOM 1495 N N . THR A 1 196 ? 26.365 -18.698 -6.202 1.00 33.25 196 THR A N 1
ATOM 1496 C CA . THR A 1 196 ? 26.806 -19.048 -4.850 1.00 33.25 196 THR A CA 1
ATOM 1497 C C . THR A 1 196 ? 26.642 -17.868 -3.890 1.00 33.25 196 THR A C 1
ATOM 1499 O O . THR A 1 196 ? 27.367 -16.881 -3.981 1.00 33.25 196 THR A O 1
ATOM 1502 N N . LYS A 1 197 ? 25.725 -17.979 -2.918 1.00 35.03 197 LYS A N 1
ATOM 1503 C CA . LYS A 1 197 ? 25.702 -17.074 -1.753 1.00 35.03 197 LYS A CA 1
ATOM 1504 C C . LYS A 1 197 ? 26.845 -17.424 -0.778 1.00 35.03 197 LYS A C 1
ATOM 1506 O O . LYS A 1 197 ? 27.139 -18.612 -0.620 1.00 35.03 197 LYS A O 1
ATOM 1511 N N . PRO A 1 198 ? 27.459 -16.443 -0.085 1.00 32.53 198 PRO A N 1
ATOM 1512 C CA . PRO A 1 198 ? 28.449 -16.713 0.959 1.00 32.53 198 PRO A CA 1
ATOM 1513 C C . PRO A 1 198 ? 27.847 -17.501 2.132 1.00 32.53 198 PRO A C 1
ATOM 1515 O O . PRO A 1 198 ? 26.708 -17.269 2.539 1.00 32.53 198 PRO A O 1
ATOM 1518 N N . ARG A 1 199 ? 28.626 -18.434 2.685 1.00 30.78 199 ARG A N 1
ATOM 1519 C CA . ARG A 1 199 ? 28.216 -19.364 3.749 1.00 30.78 199 ARG A CA 1
ATOM 1520 C C . ARG A 1 199 ? 28.344 -18.714 5.134 1.00 30.78 199 ARG A C 1
ATOM 1522 O O . ARG A 1 199 ? 29.398 -18.182 5.466 1.00 30.78 199 ARG A O 1
ATOM 1529 N N . LYS A 1 200 ? 27.308 -18.845 5.968 1.00 32.22 200 LYS A N 1
ATOM 1530 C CA . LYS A 1 200 ? 27.422 -18.820 7.439 1.00 32.22 200 LYS A CA 1
ATOM 1531 C C . LYS A 1 200 ? 26.884 -20.142 7.992 1.00 32.22 200 LYS A C 1
ATOM 1533 O O . LYS A 1 200 ? 25.951 -20.714 7.431 1.00 32.22 200 LYS A O 1
ATOM 1538 N N . GLU A 1 201 ? 27.546 -20.657 9.020 1.00 31.89 201 GLU A N 1
ATOM 1539 C CA . GLU A 1 201 ? 27.419 -22.037 9.504 1.00 31.89 201 GLU A CA 1
ATOM 1540 C C . GLU A 1 201 ? 26.437 -22.147 10.693 1.00 31.89 201 GLU A C 1
ATOM 1542 O O . GLU A 1 201 ? 26.343 -21.232 11.505 1.00 31.89 201 GLU A O 1
ATOM 1547 N N . LYS A 1 202 ? 25.731 -23.288 10.746 1.00 30.84 202 LYS A N 1
ATOM 1548 C CA . LYS A 1 202 ? 24.821 -23.863 11.776 1.00 30.84 202 LYS A CA 1
ATOM 1549 C C . LYS A 1 202 ? 25.296 -23.701 13.246 1.00 30.84 202 LYS A C 1
ATOM 1551 O O . LYS A 1 202 ? 26.441 -23.348 13.473 1.00 30.84 202 LYS A O 1
ATOM 1556 N N . LEU A 1 203 ? 24.553 -24.015 14.320 1.00 28.38 203 LEU A N 1
ATOM 1557 C CA . LEU A 1 203 ? 23.407 -24.921 14.606 1.00 2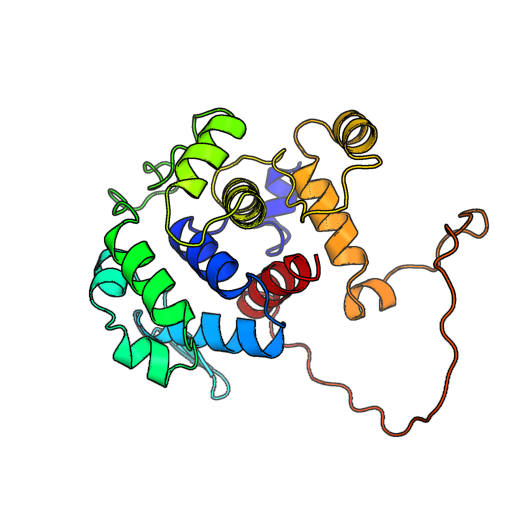8.38 203 LEU A CA 1
ATOM 1558 C C . LEU A 1 203 ? 22.318 -24.173 15.451 1.00 28.38 203 LEU A C 1
ATOM 1560 O O . LEU A 1 203 ? 22.497 -22.979 15.662 1.00 28.38 203 LEU A O 1
ATOM 1564 N N . ARG A 1 204 ? 21.193 -24.703 15.992 1.00 27.67 204 ARG A N 1
ATOM 1565 C CA . ARG A 1 204 ? 20.444 -26.004 16.077 1.00 27.67 204 ARG A CA 1
ATOM 1566 C C . ARG A 1 204 ? 18.966 -25.642 16.449 1.00 27.67 204 ARG A C 1
ATOM 1568 O O . ARG A 1 204 ? 18.769 -24.530 16.924 1.00 27.67 204 ARG A O 1
ATOM 1575 N N . GLU A 1 205 ? 17.888 -26.433 16.348 1.00 29.72 205 GLU A N 1
ATOM 1576 C CA . GLU A 1 205 ? 17.598 -27.797 15.843 1.00 29.72 205 GLU A CA 1
ATOM 1577 C C . GLU A 1 205 ? 16.242 -27.810 15.060 1.00 29.72 205 GLU A C 1
ATOM 1579 O O . GLU A 1 205 ? 16.096 -26.992 14.156 1.00 29.72 205 GLU A O 1
ATOM 1584 N N . ASP A 1 206 ? 15.280 -28.709 15.363 1.00 29.08 206 ASP A N 1
ATOM 1585 C CA . ASP A 1 206 ? 13.962 -28.895 14.697 1.00 29.08 206 ASP A CA 1
ATOM 1586 C C . ASP A 1 206 ? 12.915 -29.590 15.630 1.00 29.08 206 ASP A C 1
ATOM 1588 O O . ASP A 1 206 ? 13.296 -30.186 16.637 1.00 29.08 206 ASP A O 1
ATOM 1592 N N . GLY A 1 207 ? 11.611 -29.542 15.297 1.00 27.30 207 GLY A N 1
ATOM 1593 C CA . GLY A 1 207 ? 10.492 -30.216 15.987 1.00 27.30 207 GLY A CA 1
ATOM 1594 C C . GLY A 1 207 ? 9.109 -29.543 15.824 1.00 27.30 207 GLY A C 1
ATOM 1595 O O . GLY A 1 207 ? 8.828 -28.550 16.487 1.00 27.30 207 GLY A O 1
ATOM 1596 N N . GLY A 1 208 ? 8.198 -30.137 15.033 1.00 25.02 208 GLY A N 1
ATOM 1597 C CA . GLY A 1 208 ? 6.751 -29.828 15.056 1.00 25.02 208 GLY A CA 1
ATOM 1598 C C . GLY A 1 208 ? 6.168 -29.208 13.778 1.00 25.02 208 GLY A C 1
ATOM 1599 O O . GLY A 1 208 ? 6.056 -27.991 13.645 1.00 25.02 208 GLY A O 1
ATOM 1600 N N . ARG A 1 209 ? 5.688 -30.053 12.854 1.00 31.91 209 ARG A N 1
ATOM 1601 C CA . ARG A 1 209 ? 4.846 -29.612 11.728 1.00 31.91 209 ARG A CA 1
ATOM 1602 C C . ARG A 1 209 ? 3.442 -29.282 12.232 1.00 31.91 209 ARG A C 1
ATOM 1604 O O . ARG A 1 209 ? 2.757 -30.173 12.721 1.00 31.91 209 ARG A O 1
ATOM 1611 N N . ASN A 1 210 ? 2.994 -28.046 12.025 1.00 27.61 210 ASN A N 1
ATOM 1612 C CA . ASN A 1 210 ? 1.590 -27.672 12.176 1.00 27.61 210 ASN A CA 1
ATOM 1613 C C . ASN A 1 210 ? 1.127 -26.938 10.907 1.00 27.61 210 ASN A C 1
ATOM 1615 O O . ASN A 1 210 ? 1.603 -25.841 10.607 1.00 27.61 210 ASN A O 1
ATOM 1619 N N . LEU A 1 211 ? 0.261 -27.583 10.121 1.00 28.72 211 LEU A N 1
ATOM 1620 C CA . LEU A 1 211 ? -0.282 -27.028 8.880 1.00 28.72 211 LEU A CA 1
ATOM 1621 C C . LEU A 1 211 ? -1.351 -25.991 9.237 1.00 28.72 211 LEU A C 1
ATOM 1623 O O . LEU A 1 211 ? -2.389 -26.340 9.795 1.00 28.72 211 LEU A O 1
ATOM 1627 N N . ARG A 1 212 ? -1.105 -24.714 8.928 1.00 29.67 212 ARG A N 1
ATOM 1628 C CA . ARG A 1 212 ? -2.128 -23.669 9.074 1.00 29.67 212 ARG A CA 1
ATOM 1629 C C . ARG A 1 212 ? -3.140 -23.763 7.922 1.00 29.67 212 ARG A C 1
ATOM 1631 O O . ARG A 1 212 ? -2.719 -24.076 6.807 1.00 29.67 212 ARG A O 1
ATOM 1638 N N . PRO A 1 213 ? -4.432 -23.466 8.151 1.00 29.34 213 PRO A N 1
ATOM 1639 C CA . PRO A 1 213 ? -5.411 -23.391 7.073 1.00 29.34 213 PRO A CA 1
ATOM 1640 C C . PRO A 1 213 ? -5.027 -22.314 6.054 1.00 29.34 213 PRO A C 1
ATOM 1642 O O . PRO A 1 213 ? -4.524 -21.251 6.427 1.00 29.34 213 PRO A O 1
ATOM 1645 N N . LEU A 1 214 ? -5.306 -22.578 4.778 1.00 30.77 214 LEU A N 1
ATOM 1646 C CA . LEU A 1 214 ? -5.275 -21.568 3.723 1.00 30.77 214 LEU A CA 1
ATOM 1647 C C . LEU A 1 214 ? -6.366 -20.529 4.023 1.00 30.77 214 LEU A C 1
ATOM 1649 O O . LEU A 1 214 ? -7.548 -20.824 3.871 1.00 30.77 214 LEU A O 1
ATOM 1653 N N . ARG A 1 215 ? -5.973 -19.332 4.477 1.00 35.94 215 ARG A N 1
ATOM 1654 C CA . ARG A 1 215 ? -6.874 -18.170 4.518 1.00 35.94 215 ARG A CA 1
ATOM 1655 C C . ARG A 1 215 ? -7.151 -17.693 3.093 1.00 35.94 215 ARG A C 1
ATOM 1657 O O . ARG A 1 215 ? -6.307 -17.854 2.211 1.00 35.94 215 ARG A O 1
ATOM 1664 N N . GLU A 1 216 ? -8.334 -17.129 2.875 1.00 37.75 216 GLU A N 1
ATOM 1665 C CA . GLU A 1 216 ? -8.765 -16.686 1.550 1.00 37.75 216 GLU A CA 1
ATOM 1666 C C . GLU A 1 216 ? -7.866 -15.560 1.018 1.00 37.75 216 GLU A C 1
ATOM 1668 O O . GLU A 1 216 ? -7.554 -14.588 1.705 1.00 37.75 216 GLU A O 1
ATOM 1673 N N . ALA A 1 217 ? -7.402 -15.729 -0.220 1.00 40.84 217 ALA A N 1
ATOM 1674 C CA . ALA A 1 217 ? -6.164 -15.126 -0.715 1.00 40.84 217 ALA A CA 1
ATOM 1675 C C . ALA A 1 217 ? -6.297 -13.682 -1.247 1.00 40.84 217 ALA A C 1
ATOM 1677 O O . ALA A 1 217 ? -5.526 -13.284 -2.117 1.00 40.84 217 ALA A O 1
ATOM 1678 N N . GLY A 1 218 ? -7.284 -12.916 -0.777 1.00 40.12 218 GLY A N 1
ATOM 1679 C CA . GLY A 1 218 ? -7.510 -11.529 -1.196 1.00 40.12 218 GLY A CA 1
ATOM 1680 C C . GLY A 1 218 ? -6.642 -10.548 -0.410 1.00 40.12 218 GLY A C 1
ATOM 1681 O O . GLY A 1 218 ? -5.579 -10.129 -0.860 1.00 40.12 218 GLY A O 1
ATOM 1682 N N . GLU A 1 219 ? -7.090 -10.204 0.795 1.00 42.09 219 GLU A N 1
ATOM 1683 C CA . GLU A 1 219 ? -6.459 -9.184 1.643 1.00 42.09 219 GLU A CA 1
ATOM 1684 C C . GLU A 1 219 ? -5.083 -9.620 2.171 1.00 42.09 219 GLU A C 1
ATOM 1686 O O . GLU A 1 219 ? -4.141 -8.825 2.196 1.00 42.09 219 GLU A O 1
ATOM 1691 N N . SER A 1 220 ? -4.925 -10.903 2.530 1.00 52.72 220 SER A N 1
ATOM 1692 C CA . SER A 1 220 ? -3.633 -11.410 3.008 1.00 52.72 220 SER A CA 1
ATOM 1693 C C . SER A 1 220 ? -2.574 -11.397 1.910 1.00 52.72 220 SER A C 1
ATOM 1695 O O . SER A 1 220 ? -1.414 -11.144 2.208 1.00 52.72 220 SER A O 1
ATOM 1697 N N . PHE A 1 221 ? -2.950 -11.610 0.642 1.00 55.59 221 PHE A N 1
ATOM 1698 C CA . PHE A 1 221 ? -1.989 -11.608 -0.459 1.00 55.59 221 PHE A CA 1
ATOM 1699 C C . PHE A 1 221 ? -1.349 -10.233 -0.651 1.00 55.59 221 PHE A C 1
ATOM 1701 O O . PHE A 1 221 ? -0.137 -10.156 -0.830 1.00 55.59 221 PHE A O 1
ATOM 1708 N N . TRP A 1 222 ? -2.124 -9.148 -0.592 1.00 54.25 222 TRP A N 1
ATOM 1709 C CA . TRP A 1 222 ? -1.572 -7.801 -0.747 1.00 54.25 222 TRP A CA 1
ATOM 1710 C C . TRP A 1 222 ? -0.740 -7.379 0.465 1.00 54.25 222 TRP A C 1
ATOM 1712 O O . TRP A 1 222 ? 0.315 -6.769 0.286 1.00 54.25 222 TRP A O 1
ATOM 1722 N N . ALA A 1 223 ? -1.124 -7.793 1.677 1.00 54.78 223 ALA A N 1
ATOM 1723 C CA . ALA A 1 223 ? -0.290 -7.631 2.866 1.00 54.78 223 ALA A CA 1
ATOM 1724 C C . ALA A 1 223 ? 1.027 -8.432 2.772 1.00 54.78 223 ALA A C 1
ATOM 1726 O O . ALA A 1 223 ? 2.093 -7.866 3.014 1.00 54.78 223 ALA A O 1
ATOM 1727 N N . ASP A 1 224 ? 0.978 -9.705 2.360 1.00 57.88 224 ASP A N 1
ATOM 1728 C CA . ASP A 1 224 ? 2.142 -10.574 2.122 1.00 57.88 224 ASP A CA 1
ATOM 1729 C C . ASP A 1 224 ? 3.061 -10.004 1.034 1.00 57.88 224 ASP A C 1
ATOM 1731 O O . ASP A 1 224 ? 4.282 -9.954 1.205 1.00 57.88 224 ASP A O 1
ATOM 1735 N N . LEU A 1 225 ? 2.485 -9.547 -0.081 1.00 63.22 225 LEU A N 1
ATOM 1736 C CA . LEU A 1 225 ? 3.210 -8.975 -1.209 1.00 63.22 225 LEU A CA 1
ATOM 1737 C C . LEU A 1 225 ? 3.896 -7.672 -0.790 1.00 63.22 225 LEU A C 1
ATOM 1739 O O . LEU A 1 225 ? 5.115 -7.549 -0.934 1.00 63.22 225 LEU A O 1
ATOM 1743 N N . ALA A 1 226 ? 3.143 -6.731 -0.210 1.00 58.75 226 ALA A N 1
ATOM 1744 C CA . ALA A 1 226 ? 3.681 -5.469 0.286 1.00 58.75 226 ALA A CA 1
ATOM 1745 C C . ALA A 1 226 ? 4.793 -5.692 1.312 1.00 58.75 226 ALA A C 1
ATOM 1747 O O . ALA A 1 226 ? 5.829 -5.024 1.259 1.00 58.75 226 ALA A O 1
ATOM 1748 N N . ALA A 1 227 ? 4.606 -6.667 2.203 1.00 57.00 227 ALA A N 1
ATOM 1749 C CA . ALA A 1 227 ? 5.557 -6.995 3.245 1.00 57.00 227 ALA A CA 1
ATOM 1750 C C . ALA A 1 227 ? 6.823 -7.689 2.769 1.00 57.00 227 ALA A C 1
ATOM 1752 O O . ALA A 1 227 ? 7.907 -7.374 3.258 1.00 57.00 227 ALA A O 1
ATOM 1753 N N . HIS A 1 228 ? 6.721 -8.615 1.822 1.00 58.06 228 HIS A N 1
ATOM 1754 C CA . HIS A 1 228 ? 7.906 -9.267 1.293 1.00 58.06 228 HIS A CA 1
ATOM 1755 C C . HIS A 1 228 ? 8.697 -8.294 0.402 1.00 58.06 228 HIS A C 1
ATOM 1757 O O . HIS A 1 228 ? 9.924 -8.363 0.371 1.00 58.06 228 HIS A O 1
ATOM 1763 N N . PHE A 1 229 ? 8.036 -7.342 -0.277 1.00 59.12 229 PHE A N 1
ATOM 1764 C CA . PHE A 1 229 ? 8.707 -6.250 -1.001 1.00 59.12 229 PHE A CA 1
ATOM 1765 C C . PHE A 1 229 ? 9.524 -5.312 -0.078 1.00 59.12 229 PHE A C 1
ATOM 1767 O O . PHE A 1 229 ? 10.075 -4.337 -0.574 1.00 59.12 229 PHE A O 1
ATOM 1774 N N . CYS A 1 230 ? 9.585 -5.557 1.237 1.00 49.78 230 CYS A N 1
ATOM 1775 C CA . CYS A 1 230 ? 10.438 -4.852 2.211 1.00 49.78 230 CYS A CA 1
ATOM 1776 C C . CYS A 1 230 ? 11.588 -5.701 2.779 1.00 49.78 230 CYS A C 1
ATOM 1778 O O . CYS A 1 230 ? 12.123 -5.376 3.842 1.00 49.78 230 CYS A O 1
ATOM 1780 N N . LEU A 1 231 ? 11.892 -6.836 2.143 1.00 43.78 231 LEU A N 1
ATOM 1781 C CA . LEU A 1 231 ? 12.961 -7.756 2.530 1.00 43.78 231 LEU A CA 1
ATOM 1782 C C . LEU A 1 231 ? 14.181 -7.873 1.578 1.00 43.78 231 LEU A C 1
ATOM 1784 O O . LEU A 1 231 ? 15.117 -8.585 1.946 1.00 43.78 231 LEU A O 1
ATOM 1788 N N . LEU A 1 232 ? 14.291 -7.309 0.367 1.00 41.22 232 LEU A N 1
ATOM 1789 C CA . LEU A 1 232 ? 13.560 -6.205 -0.273 1.00 41.22 232 LEU A CA 1
ATOM 1790 C C . LEU A 1 232 ? 14.071 -4.894 0.328 1.00 41.22 232 LEU A C 1
ATOM 1792 O O . LEU A 1 232 ? 15.315 -4.772 0.374 1.00 41.22 232 LEU A O 1
#